Protein AF-A0A101Y3E5-F1 (afdb_monomer)

Foldseek 3Di:
DDCVVVVPDPPDFDADPVPRDGDPDDDDDADVLPDVVSLVVLLVVLVVCVVVCVPSSVVSVVVSVVSVVPVPDDQPFDQDPVRWTWGDDPPDPWTDGPDDDPDDTDPDDPVVVVVVVVVVVVVVVVVVVVVVVVVVVVVVVVVVVVVVCVVVVVVVVVVVVVVVVVVVVVVVVVVVVVVVVVVVVVVVVVVVVVVVVVVVVVVVPPD

Mean predicted aligned error: 21.05 Å

Solvent-accessible surface area (backbone atoms only — not comparable to full-atom values): 12446 Å² total; per-residue (Å²): 133,62,65,66,82,71,74,55,71,88,84,68,88,53,62,39,82,90,76,74,39,75,58,88,76,94,82,81,89,75,48,56,92,82,33,77,71,36,42,61,52,49,52,52,49,23,60,72,32,47,87,81,39,54,67,60,18,51,52,47,52,51,52,52,49,52,51,46,67,63,64,72,57,72,84,66,68,46,75,43,99,86,73,49,51,41,52,80,54,96,87,56,102,60,57,53,72,87,61,67,98,84,59,74,81,61,85,70,60,69,69,61,53,49,53,52,52,52,49,52,51,53,51,51,54,52,51,52,56,48,55,52,47,55,49,53,53,51,50,52,53,48,52,50,53,53,59,59,44,60,70,43,52,62,53,49,50,53,49,51,53,53,49,54,53,53,53,50,54,52,49,56,51,48,54,57,48,52,50,50,51,52,51,54,55,50,52,52,51,51,56,51,49,55,51,50,53,54,52,58,62,63,63,70,76,77,121

Sequence (207 aa):
MSDQDKGLYNKYIVINRETSKEAEGAYFVLQPDKDAAARPALLRYAEETAGQNDKLAADLWKWIQSIDAYACCPEDVFPLLDGTELILSPGDRVLFQRSCPGSIPLTIDADSILDDVLQAYKSTLLQLGQVSRERDEWYNSYLQAVTDTDGSSDIINMQAERIADLERELEEFKEKHEEKVRYYQSELRVATNDLMEAILNNGSHHE

pLDDT: mean 74.53, std 16.65, range [40.72, 95.25]

Secondary structure (DSSP, 8-state):
--GGGGT-------B-TTT-SBPPS------TTT-TTHHHHHHHHHHHHTTT-HHHHHHHHHHHH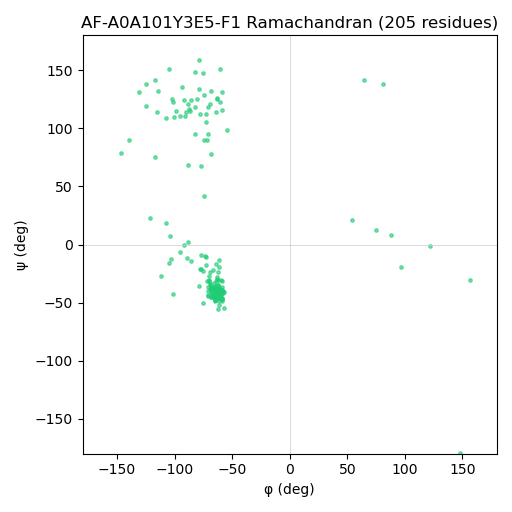HHHHTTS-----EE-TTSPEE---TT-S-----S-TT-------HHHHHHHHHHHHHHHHHHHHHHHHHHHHHHHHHHHHHHHHGGGHHHHHHHHHHHHHHHHHHHHHHHHHHHHHHHHHHHHHHHHHHHHHHHHHHHTT--

Structure (mmCIF, N/CA/C/O backbone):
data_AF-A0A101Y3E5-F1
#
_entry.id   AF-A0A101Y3E5-F1
#
loop_
_atom_site.group_PDB
_atom_site.id
_atom_site.type_symbol
_atom_site.label_atom_id
_atom_site.label_alt_id
_atom_site.label_comp_id
_atom_site.label_asym_id
_atom_site.label_entity_id
_atom_site.label_seq_id
_atom_site.pdbx_PDB_ins_code
_atom_site.Cartn_x
_atom_site.Cartn_y
_atom_site.Cartn_z
_atom_site.occupancy
_atom_site.B_iso_or_equiv
_atom_site.auth_seq_id
_atom_site.auth_comp_id
_atom_site.auth_asym_id
_atom_site.auth_atom_id
_atom_site.pdbx_PDB_model_num
ATOM 1 N N . MET A 1 1 ? 20.783 26.946 12.971 1.00 45.31 1 MET A N 1
ATOM 2 C CA . MET A 1 1 ? 20.497 25.822 12.056 1.00 45.31 1 MET A CA 1
ATOM 3 C C . MET A 1 1 ? 19.000 25.785 11.888 1.00 45.31 1 MET A C 1
ATOM 5 O O . MET A 1 1 ? 18.313 25.865 12.900 1.00 45.31 1 MET A O 1
ATOM 9 N N . SER A 1 2 ? 18.523 25.832 10.650 1.00 53.09 2 SER A N 1
ATOM 10 C CA . SER A 1 2 ? 17.086 25.900 10.380 1.00 53.09 2 SER A CA 1
ATOM 11 C C . SER A 1 2 ? 16.469 24.522 10.624 1.00 53.09 2 SER A C 1
ATOM 13 O O . SER A 1 2 ? 17.141 23.515 10.410 1.00 53.09 2 SER A O 1
ATOM 15 N N . ASP A 1 3 ? 15.221 24.438 11.086 1.00 54.41 3 ASP A N 1
ATOM 16 C CA . ASP A 1 3 ? 14.576 23.143 11.382 1.00 54.41 3 ASP A CA 1
ATOM 17 C C . ASP A 1 3 ? 14.446 22.225 10.146 1.00 54.41 3 ASP A C 1
ATOM 19 O O . ASP A 1 3 ? 14.279 21.012 10.282 1.00 54.41 3 ASP A O 1
ATOM 23 N N . GLN A 1 4 ? 14.653 22.777 8.945 1.00 53.66 4 GLN A N 1
ATOM 24 C CA . GLN A 1 4 ? 14.773 22.034 7.689 1.00 53.66 4 GLN A CA 1
ATOM 25 C C . GLN A 1 4 ? 15.982 21.083 7.667 1.00 53.66 4 GLN A C 1
ATOM 27 O O . GLN A 1 4 ? 15.899 20.011 7.072 1.00 53.66 4 GLN A O 1
ATOM 32 N N . ASP A 1 5 ? 17.066 21.407 8.379 1.00 52.41 5 ASP A N 1
ATOM 33 C CA . ASP A 1 5 ? 18.286 20.586 8.431 1.00 52.41 5 ASP A CA 1
ATOM 34 C C . ASP A 1 5 ? 18.106 19.307 9.281 1.00 52.41 5 ASP 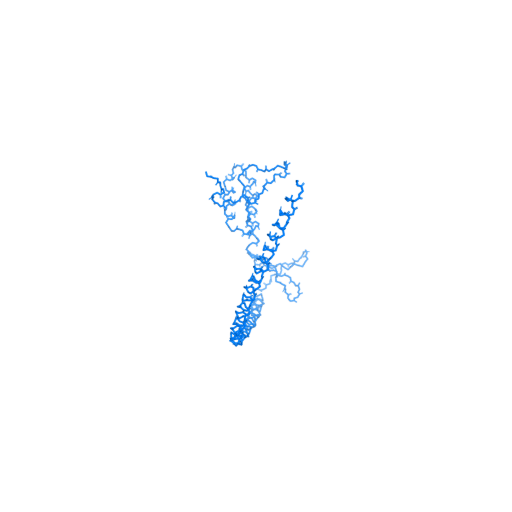A C 1
ATOM 36 O O . ASP A 1 5 ? 18.960 18.422 9.272 1.00 52.41 5 ASP A O 1
ATOM 40 N N . LYS A 1 6 ? 16.989 19.187 10.020 1.00 56.03 6 LYS A N 1
ATOM 41 C CA . LYS A 1 6 ? 16.658 18.040 10.890 1.00 56.03 6 LYS A CA 1
ATOM 42 C C . LYS A 1 6 ? 15.596 17.102 10.303 1.00 56.03 6 LYS A C 1
ATOM 44 O O . LYS A 1 6 ? 15.124 16.211 11.005 1.00 56.03 6 LYS A O 1
ATOM 49 N N . GLY A 1 7 ? 15.186 17.305 9.049 1.00 48.19 7 GLY A N 1
ATOM 50 C CA . GLY A 1 7 ? 14.141 16.494 8.413 1.00 48.19 7 GLY A CA 1
ATOM 51 C C . GLY A 1 7 ? 12.713 16.803 8.885 1.00 48.19 7 GLY A C 1
ATOM 52 O O . GLY A 1 7 ? 11.794 16.049 8.565 1.00 48.19 7 GLY A O 1
ATOM 53 N N . LEU A 1 8 ? 12.495 17.907 9.613 1.00 50.25 8 LEU A N 1
ATOM 54 C CA . LEU A 1 8 ? 11.151 18.425 9.872 1.00 50.25 8 LEU A CA 1
ATOM 55 C C . LEU A 1 8 ? 10.695 19.252 8.666 1.00 50.25 8 LEU A C 1
ATOM 57 O O . LEU A 1 8 ? 11.005 20.434 8.531 1.00 50.25 8 LEU A O 1
ATOM 61 N N . TYR A 1 9 ? 9.964 18.611 7.758 1.00 49.66 9 TYR A N 1
ATOM 62 C CA . TYR A 1 9 ? 9.334 19.297 6.635 1.00 49.66 9 TYR A CA 1
ATOM 63 C C . TYR A 1 9 ? 8.037 19.968 7.095 1.00 49.66 9 TYR A C 1
ATOM 65 O O . TYR A 1 9 ? 7.125 19.293 7.577 1.00 49.66 9 TYR A O 1
ATOM 73 N N . ASN A 1 10 ? 7.914 21.279 6.866 1.00 58.62 10 ASN A N 1
ATOM 74 C CA . ASN A 1 10 ? 6.645 22.005 6.968 1.00 58.62 10 ASN A CA 1
ATOM 75 C C . ASN A 1 10 ? 5.710 21.541 5.839 1.00 58.62 10 ASN A C 1
ATOM 77 O O . ASN A 1 10 ? 5.595 22.182 4.799 1.00 58.62 10 ASN A O 1
ATOM 81 N N . LYS A 1 11 ? 5.100 20.363 6.004 1.00 61.22 11 LYS A N 1
ATOM 82 C CA . LYS A 1 11 ? 4.269 19.724 4.972 1.00 61.22 11 LYS A CA 1
ATOM 83 C C . LYS A 1 11 ? 2.871 20.340 4.875 1.00 61.22 11 LYS A C 1
ATOM 85 O O . LYS A 1 11 ? 2.212 20.193 3.849 1.00 61.22 11 LYS A O 1
ATOM 90 N N . TYR A 1 12 ? 2.422 21.020 5.927 1.00 65.94 12 TYR A N 1
ATOM 91 C CA . TYR A 1 12 ? 1.075 21.569 6.019 1.00 65.94 12 TYR A CA 1
ATOM 92 C C . TYR A 1 12 ? 1.113 23.027 6.463 1.00 65.94 12 TYR A C 1
ATOM 94 O O . TYR A 1 12 ? 1.749 23.360 7.459 1.00 65.94 12 TYR A O 1
ATOM 102 N N . ILE A 1 13 ? 0.387 23.871 5.732 1.00 72.31 13 ILE A N 1
ATOM 103 C CA . ILE A 1 13 ? 0.055 25.231 6.152 1.00 72.31 13 ILE A CA 1
ATOM 104 C C . ILE A 1 13 ? -1.158 25.117 7.074 1.00 72.31 13 ILE A C 1
ATOM 106 O O . ILE A 1 13 ? -2.216 24.635 6.660 1.00 72.31 13 ILE A O 1
ATOM 110 N N . VAL A 1 14 ? -1.008 25.528 8.332 1.00 73.19 14 VAL A N 1
ATOM 111 C CA . VAL A 1 14 ? -2.111 25.528 9.297 1.00 73.19 14 VAL A CA 1
ATOM 112 C C . VAL A 1 14 ? -2.814 26.873 9.211 1.00 73.19 14 VAL A C 1
ATOM 114 O O . VAL A 1 14 ? -2.235 27.905 9.527 1.00 73.19 14 VAL A O 1
ATOM 117 N N . ILE A 1 15 ? -4.070 26.874 8.769 1.00 81.81 15 ILE A N 1
ATOM 118 C CA . ILE A 1 15 ? -4.883 28.090 8.663 1.00 81.81 15 ILE A CA 1
ATOM 119 C C . ILE A 1 15 ? -5.850 28.130 9.843 1.00 81.81 15 ILE A C 1
ATOM 121 O O . ILE A 1 15 ? -6.629 27.195 10.050 1.00 81.81 15 ILE A O 1
ATOM 125 N N . ASN A 1 16 ? -5.834 29.224 10.602 1.00 74.38 16 ASN A N 1
ATOM 126 C CA . ASN A 1 16 ? -6.825 29.449 11.645 1.00 74.38 16 ASN A CA 1
ATOM 127 C C . ASN A 1 16 ? -8.182 29.761 10.988 1.00 74.38 16 ASN A C 1
ATOM 129 O O . ASN A 1 16 ? -8.322 30.750 10.269 1.00 74.38 16 ASN A O 1
ATOM 133 N N . ARG A 1 17 ? -9.189 28.914 11.234 1.00 78.50 17 ARG A N 1
ATOM 134 C CA . ARG A 1 17 ? -10.526 29.047 10.628 1.00 78.50 17 ARG A CA 1
ATOM 135 C C . ARG A 1 17 ? -11.248 30.340 11.000 1.00 78.50 17 ARG A C 1
ATOM 137 O O . ARG A 1 17 ? -12.035 30.824 10.197 1.00 78.50 17 ARG A O 1
ATOM 144 N N . GLU A 1 18 ? -10.999 30.890 12.183 1.00 84.81 18 GLU A N 1
ATOM 145 C CA . GLU A 1 18 ? -11.677 32.104 12.647 1.00 84.81 18 GLU A CA 1
ATOM 146 C C . GLU A 1 18 ? -11.079 33.362 12.012 1.00 84.81 18 GLU A C 1
ATOM 148 O O . GLU A 1 18 ? -11.799 34.304 11.694 1.00 84.81 18 GLU A O 1
ATOM 153 N N . THR A 1 19 ? -9.762 33.375 11.788 1.00 87.44 19 THR A N 1
ATOM 154 C CA . THR A 1 19 ? -9.045 34.561 11.291 1.00 87.44 19 THR A CA 1
ATOM 155 C C . THR A 1 19 ? -8.687 34.487 9.809 1.00 87.44 19 THR A C 1
ATOM 157 O O . THR A 1 19 ? -8.300 35.501 9.232 1.00 87.44 19 THR A O 1
ATOM 160 N N . SER A 1 20 ? -8.805 33.308 9.186 1.00 86.44 20 SER A N 1
ATOM 161 C CA . SER A 1 20 ? -8.359 33.015 7.813 1.00 86.44 20 SER A CA 1
ATOM 162 C C . SER A 1 20 ? -6.888 33.360 7.542 1.00 86.44 20 SER A C 1
ATOM 164 O O . SER A 1 20 ? -6.491 33.546 6.393 1.00 86.44 20 SER A O 1
ATOM 166 N N . LYS A 1 21 ? -6.069 33.453 8.595 1.00 87.44 21 LYS A N 1
ATOM 167 C CA . LYS A 1 21 ? -4.627 33.691 8.504 1.00 87.44 21 LYS A CA 1
ATOM 168 C C . LYS A 1 21 ? -3.861 32.406 8.780 1.00 87.44 21 LYS A C 1
ATOM 170 O O . LYS A 1 21 ? -4.332 31.538 9.521 1.00 87.44 21 LYS A O 1
ATOM 175 N N . GLU A 1 22 ? -2.682 32.306 8.179 1.00 86.06 22 GLU A N 1
ATOM 176 C CA . GLU A 1 22 ? -1.709 31.281 8.535 1.00 86.06 22 GLU A CA 1
ATOM 177 C C . GLU A 1 22 ? -1.357 31.426 10.016 1.00 86.06 22 GLU A C 1
ATOM 179 O O . GLU A 1 22 ? -1.151 32.530 10.524 1.00 86.06 22 GLU A O 1
ATOM 184 N N . ALA A 1 23 ? -1.397 30.308 10.726 1.00 76.69 23 ALA A N 1
ATOM 185 C CA . ALA A 1 23 ? -1.062 30.258 12.128 1.00 76.69 23 ALA A CA 1
ATOM 186 C C . ALA A 1 23 ? 0.467 30.377 12.260 1.00 76.69 23 ALA A C 1
ATOM 188 O O . ALA A 1 23 ? 1.208 29.669 11.580 1.00 76.69 23 ALA A O 1
ATOM 189 N N . GLU A 1 24 ? 0.945 31.295 13.100 1.00 75.69 24 GLU A N 1
ATOM 190 C CA . GLU A 1 24 ? 2.377 31.510 13.322 1.00 75.69 24 GLU A CA 1
ATOM 191 C C . GLU A 1 24 ? 2.888 30.578 14.430 1.00 75.69 24 GLU A C 1
ATOM 193 O O . GLU A 1 24 ? 2.470 30.684 15.583 1.00 75.69 24 GLU A O 1
ATOM 198 N N . GLY A 1 25 ? 3.805 29.667 14.093 1.00 72.88 25 GLY A N 1
ATOM 199 C CA . GLY A 1 25 ? 4.418 28.751 15.058 1.00 72.88 25 GLY A CA 1
ATOM 200 C C . GLY A 1 25 ? 4.793 27.390 14.473 1.00 72.88 25 GLY A C 1
ATOM 201 O O . GLY A 1 25 ? 4.597 27.120 13.290 1.00 72.88 25 GLY A O 1
ATOM 202 N N . ALA A 1 26 ? 5.349 26.523 15.323 1.00 70.00 26 ALA A N 1
ATOM 203 C CA . ALA A 1 26 ? 5.605 25.128 14.983 1.00 70.00 26 ALA A CA 1
ATOM 204 C C . ALA A 1 26 ? 4.354 24.292 15.286 1.00 70.00 26 ALA A C 1
ATOM 206 O O . ALA A 1 26 ? 3.959 24.155 16.444 1.00 70.00 26 ALA A O 1
ATOM 207 N N . TYR A 1 27 ? 3.746 23.725 14.244 1.00 69.38 27 TYR A N 1
ATOM 208 C CA . TYR A 1 27 ? 2.568 22.869 14.359 1.00 69.38 27 TYR A CA 1
ATOM 209 C C . TYR A 1 27 ? 2.885 21.463 13.875 1.00 69.38 27 TYR A C 1
ATOM 211 O O . TYR A 1 27 ? 3.568 21.267 12.871 1.00 69.38 27 TYR A O 1
ATOM 219 N N . PHE A 1 28 ? 2.328 20.479 14.566 1.00 68.62 28 PHE A N 1
ATOM 220 C CA . PHE A 1 28 ? 2.373 19.083 14.166 1.00 68.62 28 PHE A CA 1
ATOM 221 C C . PHE A 1 28 ? 0.944 18.547 14.095 1.00 68.62 28 PHE A C 1
ATOM 223 O O . PHE A 1 28 ? 0.096 18.867 14.927 1.00 68.62 28 PHE A O 1
ATOM 230 N N . VAL A 1 29 ? 0.666 17.756 13.061 1.00 75.69 29 VAL A N 1
ATOM 231 C CA . VAL A 1 29 ? -0.636 17.114 12.865 1.00 75.69 29 VAL A CA 1
ATOM 232 C C . VAL A 1 29 ? -0.520 15.684 13.368 1.00 75.69 29 VAL A C 1
ATOM 234 O O . VAL A 1 29 ? 0.230 14.894 12.799 1.00 75.69 29 VAL A O 1
ATOM 237 N N . LEU A 1 30 ? -1.253 15.359 14.431 1.00 79.69 30 LEU A N 1
ATOM 238 C CA . LEU A 1 30 ? -1.321 14.006 14.979 1.00 79.69 30 LEU A CA 1
ATOM 239 C C . LEU A 1 30 ? -2.518 13.254 14.389 1.00 79.69 30 LEU A C 1
ATOM 241 O O . LEU A 1 30 ? -3.617 13.800 14.308 1.00 79.69 30 LEU A O 1
ATOM 245 N N . GLN A 1 31 ? -2.300 11.996 14.001 1.00 83.12 31 GLN A N 1
ATOM 246 C CA . GLN A 1 31 ? -3.339 11.074 13.525 1.00 83.12 31 GLN A CA 1
ATOM 247 C C . GLN A 1 31 ? -3.438 9.877 14.479 1.00 83.12 31 GLN A C 1
ATOM 249 O O . GLN A 1 31 ? -2.914 8.812 14.166 1.00 83.12 31 GLN A O 1
ATOM 254 N N . PRO A 1 32 ? -4.045 10.027 15.670 1.00 85.50 32 PRO A N 1
ATOM 255 C CA . PRO A 1 32 ? -4.064 8.969 16.687 1.00 85.50 32 PRO A CA 1
ATOM 256 C C . PRO A 1 32 ? -4.812 7.694 16.264 1.00 85.50 32 PRO A C 1
ATOM 258 O O . PRO A 1 32 ? -4.611 6.635 16.856 1.00 85.50 32 PRO A O 1
ATOM 261 N N . ASP A 1 33 ? -5.640 7.761 15.224 1.00 81.06 33 ASP A N 1
ATOM 262 C CA . ASP A 1 33 ? -6.282 6.615 14.580 1.00 81.06 33 ASP A CA 1
ATOM 263 C C . ASP A 1 33 ? -5.283 5.720 13.824 1.00 81.06 33 ASP A C 1
ATOM 265 O O . ASP A 1 33 ? -5.425 4.499 13.849 1.00 81.06 33 ASP A O 1
ATOM 269 N N . LYS A 1 34 ? -4.255 6.307 13.196 1.00 79.94 34 LYS A N 1
ATOM 270 C CA . LYS A 1 34 ? -3.293 5.603 12.320 1.00 79.94 34 LYS A CA 1
ATOM 271 C C . LYS A 1 34 ? -1.877 5.519 12.880 1.00 79.94 34 LYS A C 1
ATOM 273 O O . LYS A 1 34 ? -1.132 4.613 12.519 1.00 79.94 34 LYS A O 1
ATOM 278 N N . ASP A 1 35 ? -1.500 6.467 13.727 1.00 80.38 35 ASP A N 1
ATOM 279 C CA . ASP A 1 35 ? -0.174 6.589 14.315 1.00 80.38 35 ASP A CA 1
ATOM 280 C C . ASP A 1 35 ? -0.221 6.208 15.797 1.00 80.38 35 ASP A C 1
ATOM 282 O O . ASP A 1 35 ? -0.748 6.929 16.649 1.00 80.38 35 ASP A O 1
ATOM 286 N N . ALA A 1 36 ? 0.368 5.058 16.111 1.00 78.56 36 ALA A N 1
ATOM 287 C CA . ALA A 1 36 ? 0.451 4.563 17.476 1.00 78.56 36 ALA A CA 1
ATOM 288 C C . ALA A 1 36 ? 1.283 5.482 18.390 1.00 78.56 36 ALA A C 1
ATOM 290 O O . ALA A 1 36 ? 1.005 5.533 19.585 1.00 78.56 36 ALA A O 1
ATOM 291 N N . ALA A 1 37 ? 2.258 6.235 17.859 1.00 81.25 37 ALA A N 1
ATOM 292 C CA . ALA A 1 37 ? 3.072 7.172 18.637 1.00 81.25 37 ALA A CA 1
ATOM 293 C C . ALA A 1 37 ? 2.328 8.481 18.956 1.00 81.25 37 ALA A C 1
ATOM 295 O O . ALA A 1 37 ? 2.645 9.154 19.939 1.00 81.25 37 ALA A O 1
ATOM 296 N N . ALA A 1 38 ? 1.290 8.818 18.184 1.00 84.75 38 ALA A N 1
ATOM 297 C CA . ALA A 1 38 ? 0.456 9.990 18.432 1.00 84.75 38 ALA A CA 1
ATOM 298 C C . ALA A 1 38 ? -0.420 9.846 19.689 1.00 84.75 38 ALA A C 1
ATOM 300 O O . ALA A 1 38 ? -0.673 10.834 20.379 1.00 84.75 38 ALA A O 1
ATOM 301 N N . ARG A 1 39 ? -0.855 8.625 20.028 1.00 87.62 39 ARG A N 1
ATOM 302 C CA . ARG A 1 39 ? -1.676 8.352 21.224 1.00 87.62 39 ARG A CA 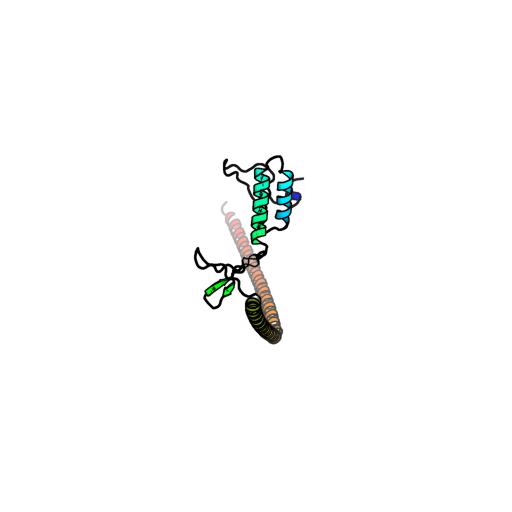1
ATOM 303 C C . ARG A 1 39 ? -0.963 8.693 22.542 1.00 87.62 39 ARG A C 1
ATOM 305 O O . ARG A 1 39 ? -1.506 9.506 23.290 1.00 87.62 39 ARG A O 1
ATOM 312 N N . PRO A 1 40 ? 0.243 8.162 22.845 1.00 85.62 40 PRO A N 1
ATOM 313 C CA . PRO A 1 40 ? 0.946 8.499 24.080 1.00 85.62 40 PRO A CA 1
ATOM 314 C C . PRO A 1 40 ? 1.339 9.979 24.137 1.00 85.62 40 PRO A C 1
ATOM 316 O O . PRO A 1 40 ? 1.331 10.560 25.219 1.00 85.62 40 PRO A O 1
ATOM 319 N N . ALA A 1 41 ? 1.619 10.616 22.994 1.00 87.81 41 ALA A N 1
ATOM 320 C CA . ALA A 1 41 ? 1.882 12.052 22.942 1.00 87.81 41 ALA A CA 1
ATOM 321 C C . ALA A 1 41 ? 0.649 12.882 23.350 1.00 87.81 41 ALA A C 1
ATOM 323 O O . ALA A 1 41 ? 0.773 13.801 24.159 1.00 87.81 41 ALA A O 1
ATOM 324 N N . LEU A 1 42 ? -0.545 12.541 22.847 1.00 90.56 42 LEU A N 1
ATOM 325 C CA . LEU A 1 42 ? -1.791 13.215 23.233 1.00 90.56 42 LEU A CA 1
ATOM 326 C C . LEU A 1 42 ? -2.174 12.951 24.692 1.00 90.56 42 LEU A C 1
ATOM 328 O O . LEU A 1 42 ? -2.617 13.878 25.368 1.00 90.56 42 LEU A O 1
ATOM 332 N N . LEU A 1 43 ? -1.974 11.725 25.190 1.00 90.50 43 LEU A N 1
ATOM 333 C CA . LEU A 1 43 ? -2.184 11.399 26.605 1.00 90.50 43 LEU A CA 1
ATOM 334 C C . LEU A 1 43 ? -1.290 12.257 27.497 1.00 90.50 43 LEU A C 1
ATOM 336 O O . LEU A 1 43 ? -1.772 12.899 28.428 1.00 90.50 43 LEU A O 1
ATOM 340 N N . ARG A 1 44 ? 0.002 12.333 27.160 1.00 92.62 44 ARG A N 1
ATOM 341 C CA . ARG A 1 44 ? 0.960 13.136 27.913 1.00 92.62 44 ARG A CA 1
ATOM 342 C C . ARG A 1 44 ? 0.595 14.617 27.907 1.00 92.62 44 ARG A C 1
ATOM 344 O O . ARG A 1 44 ? 0.662 15.276 28.939 1.00 92.62 44 ARG A O 1
ATOM 351 N N . TYR A 1 45 ? 0.160 15.126 26.759 1.00 90.81 45 TYR A N 1
ATOM 352 C CA . TYR A 1 45 ? -0.295 16.505 26.642 1.00 90.81 45 TYR A CA 1
ATOM 353 C C . TYR A 1 45 ? -1.560 16.777 27.473 1.00 90.81 45 TYR A C 1
ATOM 355 O O . TYR A 1 45 ? -1.658 17.818 28.123 1.00 90.81 45 TYR A O 1
ATOM 363 N N . ALA A 1 46 ? -2.510 15.838 27.506 1.00 91.88 46 ALA A N 1
ATOM 364 C CA . ALA A 1 46 ? -3.707 15.945 28.337 1.00 91.88 46 ALA A CA 1
ATOM 365 C C . ALA A 1 46 ? -3.365 15.975 29.838 1.00 91.88 46 ALA A C 1
ATOM 367 O O . ALA A 1 46 ? -3.950 16.767 30.573 1.00 91.88 46 ALA A O 1
ATOM 368 N N . GLU A 1 47 ? -2.396 15.168 30.286 1.00 92.50 47 GLU A N 1
ATOM 369 C CA . GLU A 1 47 ? -1.884 15.194 31.665 1.00 92.50 47 GLU A CA 1
ATOM 370 C C . GLU A 1 47 ? -1.231 16.533 32.020 1.00 92.50 47 GLU A C 1
ATOM 372 O O . GLU A 1 47 ? -1.506 17.089 33.078 1.00 92.50 47 GLU A O 1
ATOM 377 N N . GLU A 1 48 ? -0.377 17.065 31.143 1.00 93.12 48 GLU A N 1
ATOM 378 C CA . GLU A 1 48 ? 0.333 18.329 31.389 1.00 93.12 48 GLU A CA 1
ATOM 379 C C . GLU A 1 48 ? -0.598 19.546 31.353 1.00 93.12 48 GLU A C 1
ATOM 381 O O . GLU A 1 48 ? -0.346 20.551 32.017 1.00 93.12 48 GLU A O 1
ATOM 386 N N . THR A 1 49 ? -1.696 19.442 30.604 1.00 90.12 49 THR A N 1
ATOM 387 C CA . THR A 1 49 ? -2.709 20.497 30.494 1.00 90.12 49 THR A CA 1
ATOM 388 C C . THR A 1 49 ? -3.760 20.420 31.612 1.00 90.12 49 THR A C 1
ATOM 390 O O . THR A 1 49 ? -4.498 21.387 31.837 1.00 90.12 49 THR A O 1
ATOM 393 N N . ALA A 1 50 ? -3.822 19.307 32.350 1.00 84.19 50 ALA A N 1
ATOM 394 C CA . ALA A 1 50 ? -4.692 19.164 33.512 1.00 84.19 50 ALA A CA 1
ATOM 395 C C . ALA A 1 50 ? -4.284 20.172 34.603 1.00 84.19 50 ALA A C 1
ATOM 397 O O . ALA A 1 50 ? -3.124 20.259 35.004 1.00 84.19 50 ALA A O 1
ATOM 398 N N . GLY A 1 51 ? -5.236 20.983 35.059 1.00 84.38 51 GLY A N 1
ATOM 399 C CA . GLY A 1 51 ? -5.022 22.110 35.968 1.00 84.38 51 GLY A CA 1
ATOM 400 C C . GLY A 1 51 ? -4.889 23.473 35.280 1.00 84.38 51 GLY A C 1
ATOM 401 O O . GLY A 1 51 ? -5.114 24.493 35.930 1.00 84.38 51 GLY A O 1
ATOM 402 N N . GLN A 1 52 ? -4.578 23.523 33.978 1.00 90.06 52 GLN A N 1
ATOM 403 C CA . GLN A 1 52 ? -4.614 24.763 33.182 1.00 90.06 52 GLN A CA 1
ATOM 404 C C . GLN A 1 52 ? -5.876 24.848 32.322 1.00 90.06 52 GLN A C 1
ATOM 406 O O . GLN A 1 52 ? -6.501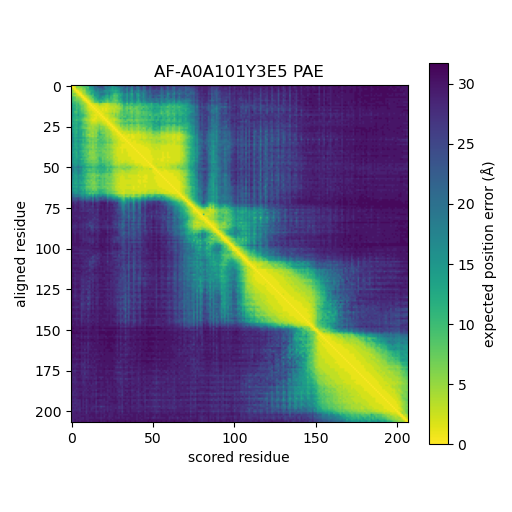 25.904 32.225 1.00 90.06 52 GLN A O 1
ATOM 411 N N . ASN A 1 53 ? -6.254 23.735 31.692 1.00 91.44 53 ASN A N 1
ATOM 412 C CA . ASN A 1 53 ? -7.452 23.634 30.873 1.00 91.44 53 ASN A CA 1
ATOM 413 C C . ASN A 1 53 ? -8.053 22.229 30.983 1.00 91.44 53 ASN A C 1
ATOM 415 O O . ASN A 1 53 ? -7.910 21.387 30.094 1.00 91.44 53 ASN A O 1
ATOM 419 N N . ASP A 1 54 ? -8.764 22.001 32.087 1.00 91.62 54 ASP A N 1
ATOM 420 C CA . ASP A 1 54 ? -9.385 20.710 32.408 1.00 91.62 54 ASP A CA 1
ATOM 421 C C . ASP A 1 54 ? -10.376 20.248 31.339 1.00 91.62 54 ASP A C 1
ATOM 423 O O . ASP A 1 54 ? -10.515 19.052 31.091 1.00 91.62 54 ASP A O 1
ATOM 427 N N . LYS A 1 55 ? -11.041 21.195 30.666 1.00 91.81 55 LYS A N 1
ATOM 428 C CA . LYS A 1 55 ? -11.969 20.885 29.578 1.00 91.81 55 LYS A CA 1
ATOM 429 C C . LYS A 1 55 ? -11.234 20.262 28.394 1.00 91.81 55 LYS A C 1
ATOM 431 O O . LYS A 1 55 ? -11.650 19.216 27.910 1.00 91.81 55 LYS A O 1
ATOM 436 N N . LEU A 1 56 ? -10.126 20.870 27.968 1.00 87.31 56 LEU A N 1
ATOM 437 C CA . LEU A 1 56 ? -9.311 20.333 26.880 1.00 87.31 56 LEU A CA 1
ATOM 438 C C . LEU A 1 56 ? -8.705 18.977 27.255 1.00 87.31 56 LEU A C 1
ATOM 440 O O . LEU A 1 56 ? -8.745 18.054 26.449 1.00 87.31 56 LEU A O 1
ATOM 444 N N . ALA A 1 57 ? -8.191 18.837 28.478 1.00 91.31 57 ALA A N 1
ATOM 445 C CA . ALA A 1 57 ? -7.661 17.566 28.959 1.00 91.31 57 ALA A CA 1
ATOM 446 C C . ALA A 1 57 ? -8.730 16.457 28.921 1.00 91.31 57 ALA A C 1
ATOM 448 O O . ALA A 1 57 ? -8.478 15.376 28.390 1.00 91.31 57 ALA A O 1
ATOM 449 N N . ALA A 1 58 ? -9.942 16.735 29.413 1.00 91.31 58 ALA A N 1
ATOM 450 C CA . ALA A 1 58 ? -11.059 15.793 29.376 1.00 91.31 58 ALA A CA 1
ATOM 451 C C . ALA A 1 58 ? -11.494 15.450 27.942 1.00 91.31 58 ALA A C 1
ATOM 453 O O . ALA A 1 58 ? -11.749 14.281 27.645 1.00 91.31 58 ALA A O 1
ATOM 454 N N . ASP A 1 59 ? -11.544 16.439 27.045 1.00 92.94 59 ASP A N 1
ATOM 455 C CA . ASP A 1 59 ? -11.888 16.233 25.636 1.00 92.94 59 ASP A CA 1
ATOM 456 C C . ASP A 1 59 ? -10.849 15.343 24.931 1.00 92.94 59 ASP A C 1
ATOM 458 O O . ASP A 1 59 ? -11.222 14.430 24.192 1.00 92.94 59 ASP A O 1
ATOM 462 N N . LEU A 1 60 ? -9.554 15.542 25.205 1.00 91.19 60 LEU A N 1
ATOM 463 C CA . LEU A 1 60 ? -8.471 14.708 24.674 1.00 91.19 60 LEU A CA 1
ATOM 464 C C . LEU A 1 60 ? -8.533 13.272 25.207 1.00 91.19 60 LEU A C 1
ATOM 466 O O . LEU A 1 60 ? -8.444 12.330 24.422 1.00 91.19 60 LEU A O 1
ATOM 470 N N . TRP A 1 61 ? -8.750 13.089 26.512 1.00 90.88 61 TRP A N 1
ATOM 471 C CA . TRP A 1 61 ? -8.937 11.763 27.111 1.00 90.88 61 TRP A CA 1
ATOM 472 C C . TRP A 1 61 ? -10.129 11.027 26.506 1.00 90.88 61 TRP A C 1
ATOM 474 O O . TRP A 1 61 ? -10.017 9.861 26.129 1.00 90.88 61 TRP A O 1
ATOM 484 N N . LYS A 1 62 ? -11.260 11.723 26.362 1.00 90.88 62 LYS A N 1
ATOM 485 C CA . LYS A 1 62 ? -12.468 11.176 25.748 1.00 90.88 62 LYS A CA 1
ATOM 486 C C . LYS A 1 62 ? -12.243 10.807 24.285 1.00 90.88 62 LYS A C 1
ATOM 488 O O . LYS A 1 62 ? -12.766 9.793 23.832 1.00 90.88 62 LYS A O 1
ATOM 493 N N . TRP A 1 63 ? -11.485 11.613 23.546 1.00 88.62 63 TRP A N 1
ATOM 494 C CA . TRP A 1 63 ? -11.150 11.326 22.155 1.00 88.62 63 TRP A CA 1
ATOM 495 C C . TRP A 1 63 ? -10.255 10.090 22.023 1.00 88.62 63 TRP A C 1
ATOM 497 O O . TRP A 1 63 ? -10.510 9.238 21.181 1.00 88.62 63 TRP A O 1
ATOM 507 N N . ILE A 1 64 ? -9.248 9.936 22.882 1.00 89.12 64 ILE A N 1
ATOM 508 C CA . ILE A 1 64 ? -8.364 8.761 22.851 1.00 89.12 64 ILE A CA 1
ATOM 509 C C . ILE A 1 64 ? -9.131 7.498 23.257 1.00 89.12 64 ILE A C 1
ATOM 511 O O . ILE A 1 64 ? -9.057 6.487 22.565 1.00 89.12 64 ILE A O 1
ATOM 515 N N . GLN A 1 65 ? -9.953 7.576 24.308 1.00 85.69 65 GLN A N 1
ATOM 516 C CA . GLN A 1 65 ? -10.829 6.474 24.712 1.00 85.69 65 GLN A CA 1
ATOM 517 C C . GLN A 1 65 ? -11.854 6.120 23.640 1.00 85.69 65 GLN A C 1
ATOM 519 O O . GLN A 1 65 ? -12.177 4.947 23.493 1.00 85.69 65 GLN A O 1
ATOM 524 N N . SER A 1 66 ? -12.371 7.098 22.888 1.00 84.75 66 SER A N 1
ATOM 525 C CA . SER A 1 66 ? -13.284 6.786 21.793 1.00 84.75 66 SER A CA 1
ATOM 526 C C . SER A 1 66 ? -12.561 6.038 20.681 1.00 84.75 66 SER A C 1
ATOM 528 O O . SER A 1 66 ? -13.122 5.085 20.168 1.00 84.75 66 SER A O 1
ATOM 530 N N . ILE A 1 67 ? -11.306 6.376 20.370 1.00 82.62 67 ILE A N 1
ATOM 531 C CA . ILE A 1 67 ? -10.486 5.617 19.412 1.00 82.62 67 ILE A CA 1
ATOM 532 C C . ILE A 1 67 ? -10.241 4.187 19.911 1.00 82.62 67 ILE A C 1
ATOM 534 O O . ILE A 1 67 ? -10.391 3.245 19.138 1.00 82.62 67 ILE A O 1
ATOM 538 N N . ASP A 1 68 ? -9.905 4.010 21.191 1.00 66.88 68 ASP A N 1
ATOM 539 C CA . ASP A 1 68 ? -9.637 2.688 21.772 1.00 66.88 68 ASP A CA 1
ATOM 540 C C . ASP A 1 68 ? -10.911 1.840 21.941 1.00 66.88 68 ASP A C 1
ATOM 542 O O . ASP A 1 68 ? -10.867 0.623 21.757 1.00 66.88 68 ASP A O 1
ATOM 546 N N . ALA A 1 69 ? -12.065 2.472 22.180 1.00 58.41 69 ALA A N 1
ATOM 547 C CA . ALA A 1 69 ? -13.377 1.824 22.152 1.00 58.41 69 ALA A CA 1
ATOM 548 C C . ALA A 1 69 ? -13.719 1.251 20.766 1.00 58.41 69 ALA A C 1
ATOM 550 O O . ALA A 1 69 ? -14.486 0.299 20.680 1.00 58.41 69 ALA A O 1
ATOM 551 N N . TYR A 1 70 ? -13.114 1.780 19.696 1.00 50.22 70 TYR A N 1
ATOM 552 C CA . TYR A 1 70 ? -13.186 1.210 18.347 1.00 50.22 70 TYR A CA 1
ATOM 553 C C . TYR A 1 70 ? -11.996 0.292 18.003 1.00 50.22 70 TYR A C 1
ATOM 555 O O . TYR A 1 70 ? -11.999 -0.321 16.937 1.00 50.22 70 TYR A O 1
ATOM 563 N N . ALA A 1 71 ? -10.973 0.192 18.862 1.00 50.28 71 ALA A N 1
ATOM 564 C CA . ALA A 1 71 ? -9.751 -0.578 18.600 1.00 50.28 71 ALA A CA 1
ATOM 565 C C . ALA A 1 71 ? -9.673 -1.914 19.368 1.00 50.28 71 ALA A C 1
ATOM 567 O O . ALA A 1 71 ? -8.891 -2.784 18.981 1.00 50.28 71 ALA A O 1
ATOM 568 N N . CYS A 1 72 ? -10.494 -2.117 20.404 1.00 44.12 72 CYS A N 1
ATOM 569 C CA . CYS A 1 72 ? -10.676 -3.410 21.078 1.00 44.12 72 CYS A CA 1
ATOM 570 C C . CYS A 1 72 ? -11.779 -4.243 20.399 1.00 44.12 72 CYS A C 1
ATOM 572 O O . CYS A 1 72 ? -12.823 -4.486 20.990 1.00 44.12 72 CYS A O 1
ATOM 574 N N . CYS A 1 73 ? -11.502 -4.694 19.173 1.00 40.72 73 CYS A N 1
ATOM 575 C CA . CYS A 1 73 ? -12.364 -5.527 18.321 1.00 40.72 73 CYS A CA 1
ATOM 576 C C . CYS A 1 73 ? -13.690 -4.859 17.881 1.00 40.72 73 CYS A C 1
ATOM 578 O O . CYS A 1 73 ? -14.318 -4.134 18.648 1.00 40.72 73 CYS A O 1
ATOM 580 N N . PRO A 1 74 ? -14.137 -5.071 16.631 1.00 44.38 74 PRO A N 1
ATOM 581 C CA . PRO A 1 74 ? -15.472 -4.651 16.218 1.00 44.38 74 PRO A CA 1
ATOM 582 C C . PRO A 1 74 ? -16.519 -5.367 17.083 1.00 44.38 74 PRO A C 1
ATOM 584 O O . PRO A 1 74 ? -16.287 -6.478 17.556 1.00 44.38 74 PRO A O 1
ATOM 587 N N . GLU A 1 75 ? -17.677 -4.743 17.293 1.00 49.53 75 GLU A N 1
ATOM 588 C CA . GLU A 1 75 ? -18.879 -5.460 17.716 1.00 49.53 75 GLU A CA 1
ATOM 589 C C . GLU A 1 75 ? -19.112 -6.585 16.699 1.00 49.53 75 GLU A C 1
ATOM 591 O O . GLU A 1 75 ? -19.593 -6.337 15.592 1.00 49.53 75 GLU A O 1
ATOM 596 N N . ASP A 1 76 ? -18.698 -7.809 17.026 1.00 50.22 76 ASP A N 1
ATOM 597 C CA . ASP A 1 76 ? -18.923 -8.955 16.159 1.00 50.22 76 ASP A CA 1
ATOM 598 C C . ASP A 1 76 ? -20.417 -9.284 16.220 1.00 50.22 76 ASP A C 1
ATOM 600 O O . ASP A 1 76 ? -20.899 -10.011 17.091 1.00 50.22 76 ASP A O 1
ATOM 604 N N . VAL A 1 77 ? -21.172 -8.671 15.311 1.00 52.69 77 VAL A N 1
ATOM 605 C CA . VAL A 1 77 ? -22.562 -9.026 15.059 1.00 52.69 77 VAL A CA 1
ATOM 606 C C . VAL A 1 77 ? -22.546 -10.351 14.319 1.00 52.69 77 VAL A C 1
ATOM 608 O O . VAL A 1 77 ? -22.208 -10.413 13.136 1.00 52.69 77 VAL A O 1
ATOM 611 N N . PHE A 1 78 ? -22.902 -11.421 15.021 1.00 54.16 78 PHE A N 1
ATOM 612 C CA . PHE A 1 78 ? -23.038 -12.736 14.408 1.00 54.16 78 PHE A CA 1
ATOM 613 C C . PHE A 1 78 ? -24.487 -12.913 13.941 1.00 54.16 78 PHE A C 1
ATOM 615 O O . PHE A 1 78 ? -25.385 -13.009 14.783 1.00 54.16 78 PHE A O 1
ATOM 622 N N . PRO A 1 79 ? -24.759 -12.941 12.624 1.00 52.47 79 PRO A N 1
ATOM 623 C CA . PRO A 1 79 ? -26.081 -13.294 12.135 1.00 52.47 79 PRO A CA 1
ATOM 624 C C . PRO A 1 79 ? -26.331 -14.782 12.402 1.00 52.47 79 PRO A C 1
ATOM 626 O O . PRO A 1 79 ? -25.584 -15.646 11.939 1.00 52.47 79 PRO A O 1
ATOM 629 N N . LEU A 1 80 ? -27.383 -15.080 13.156 1.00 57.75 80 LEU A N 1
ATOM 630 C CA . LEU A 1 80 ? -27.873 -16.436 13.364 1.00 57.75 80 LEU A CA 1
ATOM 631 C C . LEU A 1 80 ? -28.688 -16.903 12.152 1.00 57.75 80 LEU A C 1
ATOM 633 O O . LEU A 1 80 ? -29.193 -16.110 11.355 1.00 57.75 80 LEU A O 1
ATOM 637 N N . LEU A 1 81 ? -28.821 -18.224 12.010 1.00 45.09 81 LEU A N 1
ATOM 638 C CA . LEU A 1 81 ? -29.488 -18.871 10.871 1.00 45.09 81 LEU A CA 1
ATOM 639 C C . LEU A 1 81 ? -30.975 -18.495 10.725 1.00 45.09 81 LEU A C 1
ATOM 641 O O . LEU A 1 81 ? -31.540 -18.664 9.647 1.00 45.09 81 LEU A O 1
ATOM 645 N N . ASP A 1 82 ? -31.604 -17.990 11.787 1.00 55.78 82 ASP A N 1
ATOM 646 C CA . ASP A 1 82 ? -32.999 -17.539 11.812 1.00 55.78 82 ASP A CA 1
ATOM 647 C C . ASP A 1 82 ? -33.170 -16.037 11.501 1.00 55.78 82 ASP A C 1
ATOM 649 O O . ASP A 1 82 ? -34.297 -15.540 11.459 1.00 55.78 82 ASP A O 1
ATOM 653 N N . GLY A 1 83 ? -32.068 -15.317 11.258 1.00 53.50 83 GLY A N 1
ATOM 654 C CA . GLY A 1 83 ? -32.056 -13.879 10.995 1.00 53.50 83 GLY A CA 1
ATOM 655 C C . GLY A 1 83 ? -31.963 -13.000 12.245 1.00 53.50 83 GLY A C 1
ATOM 656 O O . GLY A 1 83 ? -32.104 -11.783 12.127 1.00 53.50 83 GLY A O 1
ATOM 657 N N . THR A 1 84 ? -31.730 -13.572 13.431 1.00 54.28 84 THR A N 1
ATOM 658 C CA . THR A 1 84 ? -31.436 -12.790 14.640 1.00 54.28 84 THR A CA 1
ATOM 659 C C . THR A 1 84 ? -29.962 -12.386 14.724 1.00 54.28 84 THR A C 1
ATOM 661 O O . THR A 1 84 ? -29.070 -13.077 14.240 1.00 54.28 84 THR A O 1
ATOM 664 N N . GLU A 1 85 ? -29.704 -11.223 15.321 1.00 54.00 85 GLU A N 1
ATOM 665 C CA . GLU A 1 85 ? -28.361 -10.662 15.486 1.00 54.00 85 GLU A CA 1
ATOM 666 C C . GLU A 1 85 ? -27.867 -10.892 16.918 1.00 54.00 85 GLU A C 1
ATOM 668 O O . GLU A 1 85 ? -28.513 -10.468 17.881 1.00 54.00 85 GLU A O 1
ATOM 673 N N . LEU A 1 86 ? -26.717 -11.555 17.054 1.00 57.44 86 LEU A N 1
ATOM 674 C CA . LEU A 1 86 ? -26.022 -11.744 18.326 1.00 57.44 86 LEU A CA 1
ATOM 675 C C . LEU A 1 86 ? -25.122 -10.543 18.616 1.00 57.44 86 LEU A C 1
ATOM 677 O O . LEU A 1 86 ? -24.241 -10.227 17.821 1.00 57.44 86 LEU A O 1
ATOM 681 N N . ILE A 1 87 ? -25.320 -9.912 19.774 1.00 56.66 87 ILE A N 1
ATOM 682 C CA . ILE A 1 87 ? -24.462 -8.834 20.277 1.00 56.66 87 ILE A CA 1
ATOM 683 C C . ILE A 1 87 ? -23.792 -9.327 21.556 1.00 56.66 87 ILE A C 1
ATOM 685 O O . ILE A 1 87 ? -24.462 -9.574 22.561 1.00 56.66 87 ILE A O 1
ATOM 689 N N . LEU A 1 88 ? -22.469 -9.475 21.519 1.00 52.22 88 LEU A N 1
ATOM 690 C CA . LEU A 1 88 ? -21.668 -9.875 22.673 1.00 52.22 88 LEU A CA 1
ATOM 691 C C . LEU A 1 88 ? -21.105 -8.627 23.360 1.00 52.22 88 LEU A C 1
ATOM 693 O O . LEU A 1 88 ? -20.224 -7.961 22.823 1.00 52.22 88 LEU A O 1
ATOM 697 N N . SER A 1 89 ? -21.593 -8.307 24.561 1.00 45.88 89 SER A N 1
ATOM 698 C CA . SER A 1 89 ? -20.966 -7.289 25.412 1.00 45.88 89 SER A CA 1
ATOM 699 C C . SER A 1 89 ? -19.884 -7.934 26.289 1.00 45.88 89 SER A C 1
ATOM 701 O O . SER A 1 89 ? -20.194 -8.837 27.071 1.00 45.88 89 SER A O 1
ATOM 703 N N . PRO A 1 90 ? -18.613 -7.499 26.200 1.00 46.00 90 PRO A N 1
ATOM 704 C CA . PRO A 1 90 ? -17.520 -8.091 26.960 1.00 46.00 90 PRO A CA 1
ATOM 705 C C . PRO A 1 90 ? -17.609 -7.646 28.423 1.00 46.00 90 PRO A C 1
ATOM 707 O O . PRO A 1 90 ? -17.069 -6.618 28.820 1.00 46.00 90 PRO A O 1
ATOM 710 N N . GLY A 1 91 ? -18.330 -8.418 29.232 1.00 46.97 91 GLY A N 1
ATOM 711 C CA . GLY A 1 91 ? -18.442 -8.188 30.673 1.00 46.97 91 GLY A CA 1
ATOM 712 C C . GLY A 1 91 ? -19.699 -8.778 31.297 1.00 46.97 91 GLY A C 1
ATOM 713 O O . GLY A 1 91 ? -19.645 -9.240 32.434 1.00 46.97 91 GLY A O 1
ATOM 714 N N . ASP A 1 92 ? -20.788 -8.859 30.532 1.00 47.94 92 ASP A N 1
ATOM 715 C CA . ASP A 1 92 ? -22.077 -9.334 31.024 1.00 47.94 92 ASP A CA 1
ATOM 716 C C . ASP A 1 92 ? -22.474 -10.649 30.349 1.00 47.94 92 ASP A C 1
ATOM 718 O O . ASP A 1 92 ? -22.445 -10.792 29.129 1.00 47.94 92 ASP A O 1
ATOM 722 N N . ARG A 1 93 ? -22.895 -11.630 31.157 1.00 46.66 93 ARG A N 1
ATOM 723 C CA . ARG A 1 93 ? -23.485 -12.904 30.700 1.00 46.66 93 ARG A CA 1
ATOM 724 C C . ARG A 1 93 ? -24.921 -12.709 30.195 1.00 46.66 93 ARG A C 1
ATOM 726 O O . ARG A 1 93 ? -25.814 -13.467 30.568 1.00 46.66 93 ARG A O 1
ATOM 733 N N . VAL A 1 94 ? -25.175 -11.645 29.442 1.00 48.25 94 VAL A N 1
ATOM 734 C CA . VAL A 1 94 ? -26.518 -11.268 29.002 1.00 48.25 94 VAL A CA 1
ATOM 735 C C . VAL A 1 94 ? -26.512 -11.143 27.489 1.00 48.25 94 VAL A C 1
ATOM 737 O O . VAL A 1 94 ? -25.781 -10.338 26.920 1.00 48.25 94 VAL A O 1
ATOM 740 N N . LEU A 1 95 ? -27.334 -11.971 26.851 1.00 53.75 95 LEU A N 1
ATOM 741 C CA . LEU A 1 95 ? -27.566 -11.946 25.416 1.00 53.75 95 LEU A CA 1
ATOM 742 C C . LEU A 1 95 ? -28.755 -11.036 25.141 1.00 53.75 95 LEU A C 1
ATOM 744 O O . LEU A 1 95 ? -29.843 -11.234 25.685 1.00 53.75 95 LEU A O 1
ATOM 748 N N . PHE A 1 96 ? -28.549 -10.036 24.293 1.00 49.53 96 PHE A N 1
ATOM 749 C CA . PHE A 1 96 ? -29.623 -9.162 23.853 1.00 49.53 96 PHE A CA 1
ATOM 750 C C . PHE A 1 96 ? -30.079 -9.595 22.467 1.00 49.53 96 PHE A C 1
ATOM 752 O O . PHE A 1 96 ? -29.377 -9.397 21.480 1.00 49.53 96 PHE A O 1
ATOM 759 N N . GLN A 1 97 ? -31.284 -10.157 22.392 1.00 48.47 97 GLN A N 1
ATOM 760 C CA . GLN A 1 97 ? -31.991 -10.292 21.128 1.00 48.47 97 GLN A CA 1
ATOM 761 C C . GLN A 1 97 ? -32.487 -8.900 20.726 1.00 48.47 97 GLN A C 1
ATOM 763 O O . GLN A 1 97 ? -33.356 -8.322 21.384 1.00 48.47 97 GLN A O 1
ATOM 768 N N . ARG A 1 98 ? -31.932 -8.331 19.653 1.00 43.69 98 ARG A N 1
ATOM 769 C CA . ARG A 1 98 ? -32.353 -7.025 19.130 1.00 43.69 98 ARG A CA 1
ATOM 770 C C . ARG A 1 98 ? -33.666 -7.172 18.354 1.00 43.69 98 ARG A C 1
ATOM 772 O O . ARG A 1 98 ? -33.717 -7.048 17.137 1.00 43.69 98 ARG A O 1
ATOM 779 N N . SER A 1 99 ? -34.753 -7.478 19.051 1.00 44.31 99 SER A N 1
ATOM 780 C CA . SER A 1 99 ? -36.082 -7.596 18.449 1.00 44.31 99 SER A CA 1
ATOM 781 C C . SER A 1 99 ? -37.117 -6.972 19.386 1.00 44.31 99 SER A C 1
ATOM 783 O O . SER A 1 99 ? -37.698 -7.644 20.228 1.00 44.31 99 SER A O 1
ATOM 785 N N . CYS A 1 100 ? -37.347 -5.669 19.199 1.00 42.50 100 CYS A N 1
ATOM 786 C CA . CYS A 1 100 ? -38.413 -4.849 19.794 1.00 42.50 100 CYS A CA 1
ATOM 787 C C . CYS A 1 100 ? -38.202 -4.320 21.236 1.00 42.50 100 CYS A C 1
ATOM 789 O O . CYS A 1 100 ? -37.783 -5.049 22.133 1.00 42.50 100 CYS A O 1
ATOM 791 N N . PRO A 1 101 ? -38.569 -3.047 21.503 1.00 42.59 101 PRO A N 1
ATOM 792 C CA . PRO A 1 101 ? -38.624 -2.516 22.862 1.00 42.59 101 PRO A CA 1
ATOM 793 C C . PRO A 1 101 ? -39.703 -3.264 23.662 1.00 42.59 101 PRO A C 1
ATOM 795 O O . PRO A 1 101 ? -40.886 -3.186 23.338 1.00 42.59 101 PRO A O 1
ATOM 798 N N . GLY A 1 102 ? -39.276 -4.014 24.682 1.00 52.91 102 GLY A N 1
ATOM 799 C CA . GLY A 1 102 ? -40.124 -4.912 25.480 1.00 52.91 102 GLY A CA 1
ATOM 800 C C . GLY A 1 102 ? -39.676 -6.380 25.485 1.00 52.91 102 GLY A C 1
ATOM 801 O O . GLY A 1 102 ? -40.310 -7.197 26.149 1.00 52.91 102 GLY A O 1
ATOM 802 N N . SER A 1 103 ? -38.599 -6.726 24.775 1.00 51.16 103 SER A N 1
ATOM 803 C CA . SER A 1 103 ? -38.027 -8.075 24.772 1.00 51.16 103 SER A CA 1
ATOM 804 C C . SER A 1 103 ? -37.569 -8.499 26.173 1.00 51.16 103 SER A C 1
ATOM 806 O O . SER A 1 103 ? -36.741 -7.839 26.804 1.00 51.16 103 SER A O 1
ATOM 808 N N . ILE A 1 104 ? -38.119 -9.614 26.651 1.00 48.97 104 ILE A N 1
ATOM 809 C CA . ILE A 1 104 ? -37.740 -10.254 27.913 1.00 48.97 104 ILE A CA 1
ATOM 810 C C . ILE A 1 104 ? -36.323 -10.823 27.741 1.00 48.97 104 ILE A C 1
ATOM 812 O O . ILE A 1 104 ? -36.082 -11.486 26.732 1.00 48.97 104 ILE A O 1
ATOM 816 N N . PRO A 1 105 ? -35.386 -10.595 28.682 1.00 51.25 105 PRO A N 1
ATOM 817 C CA . PRO A 1 105 ? -34.070 -11.216 28.619 1.00 51.25 105 PRO A CA 1
ATOM 818 C C . PRO A 1 105 ? -34.233 -12.738 28.621 1.00 51.25 105 PRO A C 1
ATOM 820 O O . PRO A 1 105 ? -34.734 -13.322 29.583 1.00 51.25 105 PRO A O 1
ATOM 823 N N . LEU A 1 106 ? -33.836 -13.372 27.521 1.00 52.66 106 LEU A N 1
ATOM 824 C CA . LEU A 1 106 ? -33.771 -14.821 27.430 1.00 52.66 106 LEU A CA 1
ATOM 825 C C . LEU A 1 106 ? -32.501 -15.264 28.155 1.00 52.66 106 LEU A C 1
ATOM 827 O O . LEU A 1 106 ? -31.386 -14.987 27.717 1.00 52.66 106 LEU A O 1
ATOM 831 N N . THR A 1 107 ? -32.663 -15.947 29.285 1.00 52.41 107 THR A N 1
ATOM 832 C CA . THR A 1 107 ? -31.584 -16.747 29.866 1.00 52.41 107 THR A CA 1
ATOM 833 C C . THR A 1 107 ? -31.399 -17.961 28.971 1.00 52.41 107 THR A C 1
ATOM 835 O O . THR A 1 107 ? -32.150 -18.930 29.076 1.00 52.41 107 THR A O 1
ATOM 838 N N . ILE A 1 108 ? -30.457 -17.871 28.039 1.00 54.84 108 ILE A N 1
ATOM 839 C CA . ILE A 1 108 ? -30.085 -18.999 27.191 1.00 54.84 108 ILE A CA 1
ATOM 840 C C . ILE A 1 108 ? -29.175 -19.917 28.006 1.00 54.84 108 ILE A C 1
ATOM 842 O O . ILE A 1 108 ? -28.270 -19.452 28.703 1.00 54.84 108 ILE A O 1
ATOM 846 N N . ASP A 1 109 ? -29.458 -21.215 27.947 1.00 60.62 109 ASP A N 1
ATOM 847 C CA . ASP A 1 109 ? -28.636 -22.233 28.584 1.00 60.62 109 ASP A CA 1
ATOM 848 C C . ASP A 1 109 ? -27.237 -22.231 27.954 1.00 60.62 109 ASP A C 1
ATOM 850 O O . ASP A 1 109 ? -27.097 -22.313 26.728 1.00 60.62 109 ASP A O 1
ATOM 854 N N . ALA A 1 110 ? -26.211 -22.102 28.797 1.00 58.94 110 ALA A N 1
ATOM 855 C CA . ALA A 1 110 ? -24.823 -21.927 28.375 1.00 58.94 110 ALA A CA 1
ATOM 856 C C . ALA A 1 110 ? -24.330 -23.104 27.524 1.00 58.94 110 ALA A C 1
ATOM 858 O O . ALA A 1 110 ? -23.524 -22.904 26.614 1.00 58.94 110 ALA A O 1
ATOM 859 N N . ASP A 1 111 ? -24.864 -24.298 27.781 1.00 63.44 111 ASP A N 1
ATOM 860 C CA . ASP A 1 111 ? -24.499 -25.514 27.062 1.00 63.44 111 ASP A CA 1
ATOM 861 C C . ASP A 1 111 ? -24.996 -25.484 25.603 1.00 63.44 111 ASP A C 1
ATOM 863 O O . ASP A 1 111 ? -24.282 -25.928 24.708 1.00 63.44 111 ASP A O 1
ATOM 867 N N . SER A 1 112 ? -26.151 -24.859 25.326 1.00 61.44 112 SER A N 1
ATOM 868 C CA . SER A 1 112 ? -26.669 -24.733 23.950 1.00 61.44 112 SER A CA 1
ATOM 869 C C . SER A 1 112 ? -25.856 -23.759 23.088 1.00 61.44 112 SER A C 1
ATOM 871 O O . SER A 1 112 ? -25.602 -24.029 21.918 1.00 61.44 112 SER A O 1
ATOM 873 N N . ILE A 1 113 ? -25.365 -22.664 23.682 1.00 69.62 113 ILE A N 1
ATOM 874 C CA . ILE A 1 113 ? -24.499 -21.697 22.986 1.00 69.62 113 ILE A CA 1
ATOM 875 C C . ILE A 1 113 ? -23.150 -22.339 22.675 1.00 69.62 113 ILE A C 1
ATOM 877 O O . ILE A 1 113 ? -22.562 -22.079 21.626 1.00 69.62 113 ILE A O 1
ATOM 881 N N . LEU A 1 114 ? -22.641 -23.165 23.593 1.00 70.62 114 LEU A N 1
ATOM 882 C CA . LEU A 1 114 ? -21.357 -23.822 23.411 1.00 70.62 114 LEU A CA 1
ATOM 883 C C . LEU A 1 114 ? -21.382 -24.738 22.182 1.00 70.62 114 LEU A C 1
ATOM 885 O O . LEU A 1 114 ? -20.439 -24.710 21.395 1.00 70.62 114 LEU A O 1
ATOM 889 N N . ASP A 1 115 ? -22.465 -25.491 21.984 1.00 75.62 115 ASP A N 1
ATOM 890 C CA . ASP A 1 115 ? -22.630 -26.369 20.824 1.00 75.62 115 ASP A CA 1
ATOM 891 C C . ASP A 1 115 ? -22.690 -25.584 19.504 1.00 75.62 115 ASP A C 1
ATOM 893 O O . ASP A 1 115 ? -21.977 -25.931 18.555 1.00 75.62 115 ASP A O 1
ATOM 897 N N . ASP A 1 116 ? -23.439 -24.479 19.462 1.00 75.94 116 ASP A N 1
ATOM 898 C CA . ASP A 1 116 ? -23.539 -23.616 18.278 1.00 75.94 116 ASP A CA 1
ATOM 899 C C . ASP A 1 116 ? -22.199 -22.938 17.945 1.00 75.94 116 ASP A C 1
ATOM 901 O O . ASP A 1 116 ? -21.769 -22.911 16.786 1.00 75.94 116 ASP A O 1
ATOM 905 N N . VAL A 1 117 ? -21.476 -22.451 18.959 1.00 71.06 117 VAL A N 1
ATOM 906 C CA . VAL A 1 117 ? -20.141 -21.852 18.793 1.00 71.06 117 VAL A CA 1
ATOM 907 C C . VAL A 1 117 ? -19.128 -22.900 18.333 1.00 71.06 117 VAL A C 1
ATOM 909 O O . VAL A 1 117 ? -18.323 -22.636 17.436 1.00 71.06 117 VAL A O 1
ATOM 912 N N . LEU A 1 118 ? -19.171 -24.113 18.891 1.00 74.69 118 LEU A N 1
ATOM 913 C CA . LEU A 1 118 ? -18.310 -25.217 18.466 1.00 74.69 118 LEU A CA 1
ATOM 914 C C . LEU A 1 118 ? -18.617 -25.651 17.029 1.00 74.69 118 LEU A C 1
ATOM 916 O O . LEU A 1 118 ? -17.697 -26.003 16.283 1.00 74.69 118 LEU A O 1
ATOM 920 N N . GLN A 1 119 ? -19.883 -25.616 16.615 1.00 80.12 119 GLN A N 1
ATOM 921 C CA . GLN A 1 119 ? -20.285 -25.901 15.242 1.00 80.12 119 GLN A CA 1
ATOM 922 C C . GLN A 1 119 ? -19.809 -24.811 14.274 1.00 80.12 119 GLN A C 1
ATOM 924 O O . GLN A 1 119 ? -19.224 -25.141 13.236 1.00 80.12 119 GLN A O 1
ATOM 929 N N . ALA A 1 120 ? -19.983 -23.536 14.627 1.00 73.81 120 ALA A N 1
ATOM 930 C CA . ALA A 1 120 ? -19.472 -22.410 13.850 1.00 73.81 120 ALA A CA 1
ATOM 931 C C . ALA A 1 120 ? -17.945 -22.498 13.698 1.00 73.81 120 ALA A C 1
ATOM 933 O O . ALA A 1 120 ? -17.428 -22.438 12.584 1.00 73.81 120 ALA A O 1
ATOM 934 N N . TYR A 1 121 ? -17.225 -22.769 14.789 1.00 77.75 121 TYR A N 1
ATOM 935 C CA . TYR A 1 121 ? -15.771 -22.927 14.776 1.00 77.75 121 TYR A CA 1
ATOM 936 C C . TYR A 1 121 ? -15.306 -24.082 13.875 1.00 77.75 121 TYR A C 1
ATOM 938 O O . TYR A 1 121 ? -14.377 -23.919 13.082 1.00 77.75 121 TYR A O 1
ATOM 946 N N . LYS A 1 122 ? -15.980 -25.241 13.929 1.00 84.56 122 LYS A N 1
ATOM 947 C CA . LYS A 1 122 ? -15.708 -26.368 13.018 1.00 84.56 122 LYS A CA 1
ATOM 948 C C . LYS A 1 122 ? -15.922 -25.986 11.553 1.00 84.56 122 LYS A C 1
ATOM 950 O O . LYS A 1 122 ? -15.102 -26.351 10.713 1.00 84.56 122 LYS A O 1
ATOM 955 N N . SER A 1 123 ? -16.995 -25.256 11.246 1.00 81.19 123 SER A N 1
ATOM 956 C CA . SER A 1 123 ? -17.269 -24.771 9.888 1.00 81.19 123 SER A CA 1
ATOM 957 C C . SER A 1 123 ? -16.159 -23.841 9.393 1.00 81.19 123 SER A C 1
ATOM 959 O O . SER A 1 123 ? -15.648 -24.019 8.287 1.00 81.19 123 SER A O 1
ATOM 961 N N . THR A 1 124 ? -15.712 -22.906 10.232 1.00 80.50 124 THR A N 1
ATOM 962 C CA . THR A 1 124 ? -14.617 -21.987 9.897 1.00 80.50 124 THR A CA 1
ATOM 963 C C . THR A 1 124 ? -13.301 -22.729 9.672 1.00 80.50 124 THR A C 1
ATOM 965 O O . THR A 1 124 ? -12.592 -22.444 8.709 1.00 80.50 124 THR A O 1
ATOM 968 N N . LEU A 1 125 ? -12.982 -23.733 10.497 1.00 84.50 125 LEU A N 1
ATOM 969 C CA . LEU A 1 125 ? -11.799 -24.576 10.289 1.00 84.50 125 LEU A CA 1
ATOM 970 C C . LEU A 1 125 ? -11.850 -25.342 8.959 1.00 84.50 125 LEU A C 1
ATOM 972 O O . LEU A 1 125 ? -10.825 -25.477 8.289 1.00 84.50 125 LEU A O 1
ATOM 976 N N . LEU A 1 126 ? -13.030 -25.818 8.551 1.00 89.25 126 LEU A N 1
ATOM 977 C CA . LEU A 1 126 ? -13.209 -26.478 7.256 1.00 89.25 126 LEU A CA 1
ATOM 978 C C . LEU A 1 126 ? -12.978 -25.513 6.088 1.00 89.25 126 LEU A C 1
ATOM 980 O O . LEU A 1 126 ? -12.269 -25.872 5.147 1.00 89.25 126 LEU A O 1
ATOM 984 N N . GLN A 1 127 ? -13.516 -24.294 6.167 1.00 83.75 127 GLN A N 1
ATOM 985 C CA . GLN A 1 127 ? -13.290 -23.250 5.162 1.00 83.75 127 GLN A CA 1
ATOM 986 C C . GLN A 1 127 ? -11.811 -22.860 5.080 1.00 83.75 127 GLN A C 1
ATOM 988 O O . GLN A 1 127 ? -11.247 -22.790 3.991 1.00 83.75 127 GLN A O 1
ATOM 993 N N . LEU A 1 128 ? -11.141 -22.699 6.224 1.00 85.75 128 LEU A N 1
ATOM 994 C CA . LEU A 1 128 ? -9.708 -22.406 6.272 1.00 85.75 128 LEU A CA 1
ATOM 995 C C . LEU A 1 128 ? -8.882 -23.520 5.602 1.00 85.75 128 LEU A C 1
ATOM 997 O O . LEU A 1 128 ? -7.937 -23.248 4.862 1.00 85.75 128 LEU A O 1
ATOM 1001 N N . GLY A 1 129 ? -9.274 -24.781 5.804 1.00 89.06 129 GLY A N 1
ATOM 1002 C CA . GLY A 1 129 ? -8.667 -25.932 5.136 1.00 89.06 129 GLY A CA 1
ATOM 1003 C C . GLY A 1 129 ? -8.957 -26.024 3.630 1.00 89.06 129 GLY A C 1
ATOM 1004 O O . GLY A 1 129 ? -8.189 -26.661 2.907 1.00 89.06 129 GLY A O 1
ATOM 1005 N N . GLN A 1 130 ? -10.044 -25.424 3.136 1.00 86.50 130 GLN A N 1
ATOM 1006 C CA . GLN A 1 130 ? -10.310 -25.286 1.697 1.00 86.50 130 GLN A CA 1
ATOM 1007 C C . GLN A 1 130 ? -9.424 -24.202 1.086 1.00 86.50 130 GLN A C 1
ATOM 1009 O O . GLN A 1 130 ? -8.688 -24.490 0.148 1.00 86.50 130 GLN A O 1
ATOM 1014 N N . VAL A 1 131 ? -9.389 -23.014 1.693 1.00 84.31 131 VAL A N 1
ATOM 1015 C CA . VAL A 1 131 ? -8.540 -21.901 1.238 1.00 84.31 131 VAL A CA 1
ATOM 1016 C C . VAL A 1 131 ? -7.059 -22.292 1.244 1.00 84.31 131 VAL A C 1
ATOM 1018 O O . VAL A 1 131 ? -6.322 -21.962 0.317 1.00 84.31 131 VAL A O 1
ATOM 1021 N N . SER A 1 132 ? -6.605 -23.049 2.250 1.00 86.00 132 SER A N 1
ATOM 1022 C CA . SER A 1 132 ? -5.223 -23.547 2.272 1.00 86.00 132 SER A CA 1
ATOM 1023 C C . SER A 1 132 ? -4.925 -24.488 1.103 1.00 86.00 132 SER A C 1
ATOM 1025 O O . SER A 1 132 ? -3.830 -24.422 0.553 1.00 86.00 132 SER A O 1
ATOM 1027 N N . ARG A 1 133 ? -5.876 -25.344 0.709 1.00 89.00 133 ARG A N 1
ATOM 1028 C CA . ARG A 1 133 ? -5.707 -26.240 -0.445 1.00 89.00 133 ARG A CA 1
ATOM 1029 C C . ARG A 1 133 ? -5.667 -25.466 -1.756 1.00 89.00 133 ARG A C 1
ATOM 1031 O O . ARG A 1 133 ? -4.765 -25.700 -2.547 1.00 89.00 133 ARG A O 1
ATOM 1038 N N . GLU A 1 134 ? -6.570 -24.507 -1.941 1.00 87.12 134 GLU A N 1
ATOM 1039 C CA . GLU A 1 134 ? -6.585 -23.640 -3.128 1.00 87.12 134 GLU A CA 1
ATOM 1040 C C . GLU A 1 134 ? -5.275 -22.858 -3.275 1.00 87.12 134 GLU A C 1
ATOM 1042 O O . GLU A 1 134 ? -4.722 -22.755 -4.371 1.00 87.12 134 GLU A O 1
ATOM 1047 N N . ARG A 1 135 ? -4.726 -22.351 -2.162 1.00 89.56 135 ARG A N 1
ATOM 1048 C CA . ARG A 1 135 ? -3.410 -21.703 -2.150 1.00 89.56 135 ARG A CA 1
ATOM 1049 C C . ARG A 1 135 ? -2.310 -22.657 -2.612 1.00 89.56 135 ARG A C 1
ATOM 1051 O O . ARG A 1 135 ? -1.466 -22.259 -3.411 1.00 89.56 135 ARG A O 1
ATOM 1058 N N . ASP A 1 136 ? -2.292 -23.883 -2.097 1.00 89.62 136 ASP A N 1
ATOM 1059 C CA . ASP A 1 136 ? -1.253 -24.859 -2.429 1.00 89.62 136 ASP A CA 1
ATOM 1060 C C . ASP A 1 136 ? -1.367 -25.309 -3.899 1.00 89.62 136 ASP A C 1
ATOM 1062 O O . ASP A 1 136 ? -0.356 -25.432 -4.590 1.00 89.62 136 ASP A O 1
ATOM 1066 N N . GLU A 1 137 ? -2.586 -25.471 -4.419 1.00 87.56 137 GLU A N 1
ATOM 1067 C CA . GLU A 1 137 ? -2.853 -25.730 -5.840 1.00 87.56 137 GLU A CA 1
ATOM 1068 C C . GLU A 1 137 ? -2.378 -24.575 -6.730 1.00 87.56 137 GLU A C 1
ATOM 1070 O O . GLU A 1 137 ? -1.671 -24.804 -7.715 1.00 87.56 137 GLU A O 1
ATOM 1075 N N . TRP A 1 138 ? -2.689 -23.331 -6.356 1.00 87.62 138 TRP A N 1
ATOM 1076 C CA . TRP A 1 138 ? -2.218 -22.145 -7.069 1.00 87.62 138 TRP A CA 1
ATOM 1077 C C . TRP A 1 138 ? -0.690 -22.045 -7.061 1.00 87.62 138 TRP A C 1
ATOM 1079 O O . TRP A 1 138 ? -0.078 -21.795 -8.099 1.00 87.62 138 TRP A O 1
ATOM 1089 N N . TYR A 1 139 ? -0.058 -22.291 -5.913 1.00 81.25 139 TYR A N 1
ATOM 1090 C CA . TYR A 1 139 ? 1.396 -22.245 -5.773 1.00 81.25 139 TYR A CA 1
ATOM 1091 C C . TYR A 1 139 ? 2.093 -23.318 -6.618 1.00 81.25 139 TYR A C 1
ATOM 1093 O O . TYR A 1 139 ? 3.081 -23.028 -7.291 1.00 81.25 139 TYR A O 1
ATOM 1101 N N . ASN A 1 140 ? 1.549 -24.536 -6.650 1.00 84.62 140 ASN A N 1
ATOM 1102 C CA . ASN A 1 140 ? 2.060 -25.608 -7.502 1.00 84.62 140 ASN A CA 1
ATOM 1103 C C . ASN A 1 140 ? 1.876 -25.286 -8.993 1.00 84.62 140 ASN A C 1
ATOM 1105 O O . ASN A 1 140 ? 2.796 -25.498 -9.780 1.00 84.62 140 ASN A O 1
ATOM 1109 N N . SER A 1 141 ? 0.733 -24.711 -9.380 1.00 82.00 141 SER A N 1
ATOM 1110 C CA . SER A 1 141 ? 0.506 -24.244 -10.753 1.00 82.00 141 SER A CA 1
ATOM 1111 C C . SER A 1 141 ? 1.470 -23.123 -11.147 1.00 82.00 141 SER A C 1
ATOM 1113 O O . SER A 1 141 ? 1.939 -23.097 -12.283 1.00 82.00 141 SER A O 1
ATOM 1115 N N . TYR A 1 142 ? 1.771 -22.202 -10.230 1.00 75.56 142 TYR A N 1
ATOM 1116 C CA . TYR A 1 142 ? 2.750 -21.140 -10.443 1.00 75.56 142 TYR A CA 1
ATOM 1117 C C . TYR A 1 142 ? 4.159 -21.712 -10.614 1.00 75.56 142 TYR A C 1
ATOM 1119 O O . TYR A 1 142 ? 4.844 -21.358 -11.567 1.00 75.56 142 TYR A O 1
ATOM 1127 N N . LEU A 1 143 ? 4.577 -22.631 -9.739 1.00 76.88 143 LEU A N 1
ATOM 1128 C CA . LEU A 1 143 ? 5.870 -23.306 -9.860 1.00 76.88 143 LEU A CA 1
ATOM 1129 C C . LEU A 1 143 ? 6.004 -24.035 -11.195 1.00 76.88 143 LEU A C 1
ATOM 1131 O O . LEU A 1 143 ? 7.046 -23.929 -11.831 1.00 76.88 143 LEU A O 1
ATOM 1135 N N . GLN A 1 144 ? 4.944 -24.710 -11.641 1.00 79.62 144 GLN A N 1
ATOM 1136 C CA . GLN A 1 144 ? 4.943 -25.399 -12.924 1.00 79.62 144 GLN A CA 1
ATOM 1137 C C . GLN A 1 144 ? 5.048 -24.425 -14.108 1.00 79.62 144 GLN A C 1
ATOM 1139 O O . GLN A 1 144 ? 5.857 -24.637 -15.008 1.00 79.62 144 GLN A O 1
ATOM 1144 N N . ALA A 1 145 ? 4.324 -23.303 -14.065 1.00 74.25 145 ALA A N 1
ATOM 1145 C CA . ALA A 1 145 ? 4.458 -22.243 -15.063 1.00 74.25 145 ALA A CA 1
ATOM 1146 C C . ALA A 1 145 ? 5.871 -21.630 -15.076 1.00 7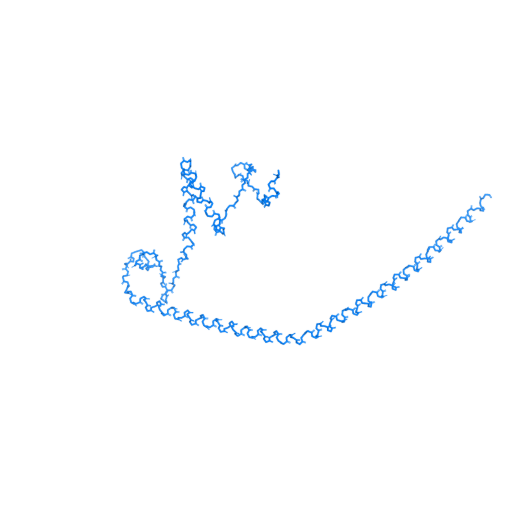4.25 145 ALA A C 1
ATOM 1148 O O . ALA A 1 145 ? 6.408 -21.352 -16.144 1.00 74.25 145 ALA A O 1
ATOM 1149 N N . VAL A 1 146 ? 6.495 -21.464 -13.905 1.00 70.19 146 VAL A N 1
ATOM 1150 C CA . VAL A 1 146 ? 7.874 -20.971 -13.787 1.00 70.19 146 VAL A CA 1
ATOM 1151 C C . VAL A 1 146 ? 8.871 -21.970 -14.380 1.00 70.19 146 VAL A C 1
ATOM 1153 O O . VAL A 1 146 ? 9.757 -21.565 -15.132 1.00 70.19 146 VAL A O 1
ATOM 1156 N N . THR A 1 147 ? 8.711 -23.269 -14.114 1.00 69.56 147 THR A N 1
ATOM 1157 C CA . THR A 1 147 ? 9.559 -24.307 -14.722 1.00 69.56 147 THR A CA 1
ATOM 1158 C C . THR A 1 147 ? 9.360 -24.415 -16.233 1.00 69.56 147 THR A C 1
ATOM 1160 O O . THR A 1 147 ? 10.326 -24.641 -16.955 1.00 69.56 147 THR A O 1
ATOM 1163 N N . ASP A 1 148 ? 8.144 -24.178 -16.732 1.00 68.06 148 ASP A N 1
ATOM 1164 C CA . ASP A 1 148 ? 7.867 -24.137 -18.171 1.00 68.06 148 ASP A CA 1
ATOM 1165 C C . ASP A 1 148 ? 8.490 -22.886 -18.829 1.00 68.06 148 ASP A C 1
ATOM 1167 O O . ASP A 1 148 ? 8.935 -22.935 -19.979 1.00 68.06 148 ASP A O 1
ATOM 1171 N N . THR A 1 149 ? 8.611 -21.769 -18.096 1.00 60.88 149 THR A N 1
ATOM 1172 C CA . THR A 1 149 ? 9.335 -20.568 -18.556 1.00 60.88 149 THR A CA 1
ATOM 1173 C C . THR A 1 149 ? 10.859 -20.665 -18.484 1.00 60.88 149 THR A C 1
ATOM 1175 O O . THR A 1 149 ? 11.526 -19.821 -19.079 1.00 60.88 149 THR A O 1
ATOM 1178 N N . ASP A 1 150 ? 11.444 -21.697 -17.872 1.00 53.84 150 ASP A N 1
ATOM 1179 C CA . ASP A 1 150 ? 12.896 -21.929 -17.964 1.00 53.84 150 ASP A CA 1
ATOM 1180 C C . ASP A 1 150 ? 13.306 -22.303 -19.409 1.00 53.84 150 ASP A C 1
ATOM 1182 O O . ASP A 1 150 ? 14.411 -21.999 -19.854 1.00 53.84 150 ASP A O 1
ATOM 1186 N N . GLY A 1 151 ? 12.362 -22.806 -20.222 1.00 54.38 151 GLY A N 1
ATOM 1187 C CA . GLY A 1 151 ? 12.506 -22.912 -21.683 1.00 54.38 151 GLY A CA 1
ATOM 1188 C C . GLY A 1 151 ? 12.423 -21.576 -22.445 1.00 54.38 151 GLY A C 1
ATOM 1189 O O . GLY A 1 151 ? 12.734 -21.524 -23.633 1.00 54.38 151 GLY A O 1
ATOM 1190 N N . SER A 1 152 ? 12.022 -20.478 -21.792 1.00 56.75 152 SER A N 1
ATOM 1191 C CA . SER A 1 152 ? 12.037 -19.120 -22.367 1.00 56.75 152 SER A CA 1
ATOM 1192 C C . SER A 1 152 ? 13.348 -18.376 -22.129 1.00 56.75 152 SER A C 1
ATOM 1194 O O . SER A 1 152 ? 13.573 -17.366 -22.791 1.00 56.75 152 SER A O 1
ATOM 1196 N N . SER A 1 153 ? 14.240 -18.870 -21.265 1.00 63.00 153 SER A N 1
ATOM 1197 C CA . SER A 1 153 ? 15.569 -18.271 -21.075 1.00 63.00 153 SER A CA 1
ATOM 1198 C C . SER A 1 153 ? 16.396 -18.323 -22.369 1.00 63.00 153 SER A C 1
ATOM 1200 O O . SER A 1 153 ? 16.978 -17.320 -22.777 1.00 63.00 153 SER A O 1
ATOM 1202 N N . ASP A 1 154 ? 16.333 -19.436 -23.108 1.00 65.00 154 ASP A N 1
ATOM 1203 C CA . ASP A 1 154 ? 17.007 -19.586 -24.407 1.00 65.00 154 ASP A CA 1
ATOM 1204 C C . ASP A 1 154 ? 16.421 -18.665 -25.488 1.00 65.00 154 ASP A C 1
ATOM 1206 O O . ASP A 1 154 ? 17.154 -18.093 -26.295 1.00 65.00 154 ASP A O 1
ATOM 1210 N N . ILE A 1 155 ? 15.100 -18.463 -25.478 1.00 65.94 155 ILE A N 1
ATOM 1211 C CA . ILE A 1 155 ? 14.415 -17.562 -26.416 1.00 65.94 155 ILE A CA 1
ATOM 1212 C C . ILE A 1 155 ? 14.746 -16.100 -26.093 1.00 65.94 155 ILE A C 1
ATOM 1214 O O . ILE A 1 155 ? 14.987 -15.316 -27.010 1.00 65.94 155 ILE A O 1
ATOM 1218 N N . ILE A 1 156 ? 14.803 -15.734 -24.810 1.00 67.75 156 ILE A N 1
ATOM 1219 C CA . ILE A 1 156 ? 15.196 -14.395 -24.357 1.00 67.75 156 ILE A CA 1
ATOM 1220 C C . ILE A 1 156 ? 16.663 -14.124 -24.705 1.00 67.75 156 ILE A C 1
ATOM 1222 O O . ILE A 1 156 ? 16.967 -13.049 -25.215 1.00 67.75 156 ILE A O 1
ATOM 1226 N N . ASN A 1 157 ? 17.555 -15.100 -24.519 1.00 72.25 157 ASN A N 1
ATOM 1227 C CA . ASN A 1 157 ? 18.964 -14.978 -24.899 1.00 72.25 157 ASN A CA 1
ATOM 1228 C C . ASN A 1 157 ? 19.128 -14.830 -26.421 1.00 72.25 157 ASN A C 1
ATOM 1230 O O . ASN A 1 157 ? 19.829 -13.927 -26.872 1.00 72.25 157 ASN A O 1
ATOM 1234 N N . MET A 1 158 ? 18.404 -15.622 -27.222 1.00 73.75 158 MET A N 1
ATOM 1235 C CA . MET A 1 158 ? 18.370 -15.459 -28.683 1.00 73.75 158 MET A CA 1
ATOM 1236 C C . MET A 1 158 ? 17.840 -14.086 -29.114 1.00 73.75 158 MET A C 1
ATOM 1238 O O . MET A 1 158 ? 18.344 -13.486 -30.065 1.00 73.75 158 MET A O 1
ATOM 1242 N N . GLN A 1 159 ? 16.801 -13.581 -28.446 1.00 69.56 159 GLN A N 1
ATOM 1243 C CA . GLN A 1 159 ? 16.257 -12.257 -28.739 1.00 69.56 159 GLN A CA 1
ATOM 1244 C C . GLN A 1 159 ? 17.230 -11.145 -28.333 1.00 69.56 159 GLN A C 1
ATOM 1246 O O . GLN A 1 159 ? 17.374 -10.179 -29.079 1.00 69.56 159 GLN A O 1
ATOM 1251 N N . ALA A 1 160 ? 17.938 -11.295 -27.213 1.00 74.88 160 ALA A N 1
ATOM 1252 C CA . ALA A 1 160 ? 18.962 -10.355 -26.769 1.00 74.88 160 ALA A CA 1
ATOM 1253 C C . ALA A 1 160 ? 20.152 -10.294 -27.743 1.00 74.88 160 ALA A C 1
ATOM 1255 O O . ALA A 1 160 ? 20.582 -9.199 -28.105 1.00 74.88 160 ALA A O 1
ATOM 1256 N N . GLU A 1 161 ? 20.630 -11.439 -28.241 1.00 85.50 161 GLU A N 1
ATOM 1257 C CA . GLU A 1 161 ? 21.666 -11.481 -29.284 1.00 85.50 161 GLU A CA 1
ATOM 1258 C C . GLU A 1 161 ? 21.189 -10.813 -30.578 1.00 85.50 161 GLU A C 1
ATOM 1260 O O . GLU A 1 161 ? 21.903 -9.999 -31.168 1.00 85.50 161 GLU A O 1
ATOM 1265 N N . ARG A 1 162 ? 19.940 -11.075 -30.989 1.00 88.00 162 ARG A N 1
ATOM 1266 C CA . ARG A 1 162 ? 19.369 -10.450 -32.187 1.00 88.00 162 ARG A CA 1
ATOM 1267 C C . ARG A 1 162 ? 19.236 -8.932 -32.054 1.00 88.00 162 ARG A C 1
ATOM 1269 O O . ARG A 1 162 ? 19.429 -8.228 -33.044 1.00 88.00 162 ARG A O 1
ATOM 1276 N N . ILE A 1 163 ? 18.905 -8.430 -30.864 1.00 80.12 163 ILE A N 1
ATOM 1277 C CA . ILE A 1 163 ? 18.859 -6.990 -30.577 1.00 80.12 163 ILE A CA 1
ATOM 1278 C C . ILE A 1 163 ? 20.266 -6.387 -30.677 1.00 80.12 163 ILE A C 1
ATOM 1280 O O . ILE A 1 163 ? 20.434 -5.381 -31.361 1.00 80.12 163 ILE A O 1
ATOM 1284 N N . ALA A 1 164 ? 21.282 -7.031 -30.095 1.00 88.69 164 ALA A N 1
ATOM 1285 C CA . ALA A 1 164 ? 22.662 -6.544 -30.136 1.00 88.69 164 ALA A CA 1
ATOM 1286 C C . ALA A 1 164 ? 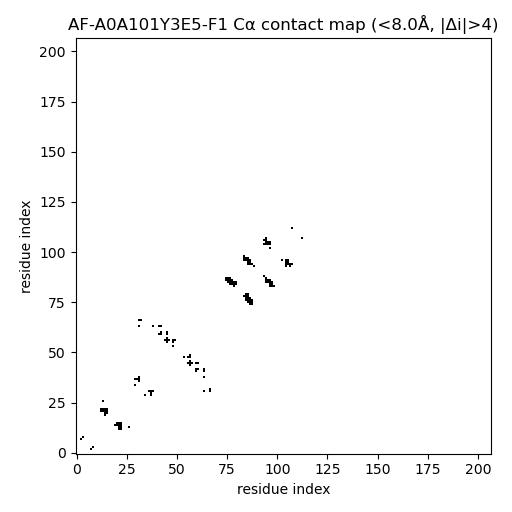23.238 -6.469 -31.565 1.00 88.69 164 ALA A C 1
ATOM 1288 O O . ALA A 1 164 ? 23.978 -5.540 -31.895 1.00 88.69 164 ALA A O 1
ATOM 1289 N N . ASP A 1 165 ? 22.892 -7.420 -32.437 1.00 90.94 165 ASP A N 1
ATOM 1290 C CA . ASP A 1 165 ? 23.308 -7.377 -33.844 1.00 90.94 165 ASP A CA 1
ATOM 1291 C C . ASP A 1 165 ? 22.630 -6.239 -34.619 1.00 90.94 165 ASP A C 1
ATOM 1293 O O . ASP A 1 165 ? 23.290 -5.539 -35.388 1.00 90.94 165 ASP A O 1
ATOM 1297 N N . LEU A 1 166 ? 21.336 -6.005 -34.382 1.00 89.44 166 LEU A N 1
ATOM 1298 C CA . LEU A 1 166 ? 20.613 -4.893 -35.006 1.00 89.44 166 LEU A CA 1
ATOM 1299 C C . LEU A 1 166 ? 21.151 -3.531 -34.550 1.00 89.44 166 LEU A C 1
ATOM 1301 O O . LEU A 1 166 ? 21.234 -2.606 -35.356 1.00 89.44 166 LEU A O 1
ATOM 1305 N N . GLU A 1 167 ? 21.545 -3.401 -33.283 1.00 89.88 167 GLU A N 1
ATOM 1306 C CA . GLU A 1 167 ? 22.188 -2.186 -32.775 1.00 89.88 167 GLU A CA 1
ATOM 1307 C C . GLU A 1 167 ? 23.539 -1.927 -33.456 1.00 89.88 167 GLU A C 1
ATOM 1309 O O . GLU A 1 167 ? 23.834 -0.783 -33.808 1.00 89.88 167 GLU A O 1
ATOM 1314 N N . ARG A 1 168 ? 24.327 -2.979 -33.722 1.00 94.00 168 ARG A N 1
ATOM 1315 C CA . ARG A 1 168 ? 25.600 -2.872 -34.453 1.00 94.00 168 ARG A CA 1
ATOM 1316 C C . ARG A 1 168 ? 25.394 -2.414 -35.896 1.00 94.00 168 ARG A C 1
ATOM 1318 O O . ARG A 1 168 ? 26.052 -1.473 -36.331 1.00 94.00 168 ARG A O 1
ATOM 1325 N N . GLU A 1 169 ? 24.453 -3.026 -36.614 1.00 93.50 169 GLU A N 1
ATOM 1326 C CA . GLU A 1 169 ? 24.112 -2.628 -37.989 1.00 93.50 169 GLU A CA 1
ATOM 1327 C C . GLU A 1 169 ? 23.631 -1.170 -38.059 1.00 93.50 169 GLU A C 1
ATOM 1329 O O . GLU A 1 169 ? 23.963 -0.433 -38.992 1.00 93.50 169 GLU A O 1
ATOM 1334 N N . LEU A 1 170 ? 22.857 -0.734 -37.063 1.00 91.19 170 LEU A N 1
ATOM 1335 C CA . LEU A 1 170 ? 22.346 0.630 -36.989 1.00 91.19 170 LEU A CA 1
ATOM 1336 C C . LEU A 1 170 ? 23.476 1.644 -36.766 1.00 91.19 170 LEU A C 1
ATOM 1338 O O . LEU A 1 170 ? 23.445 2.730 -37.3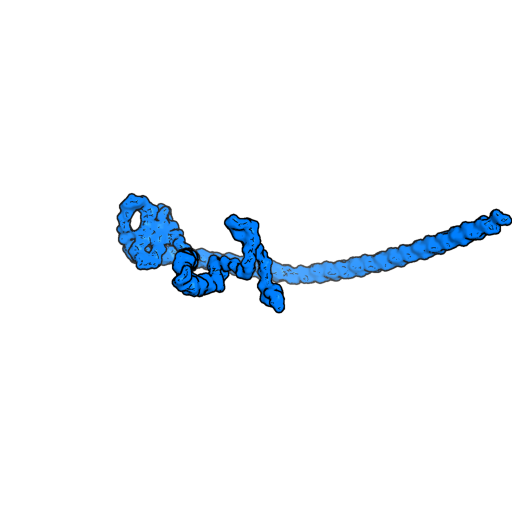50 1.00 91.19 170 LEU A O 1
ATOM 1342 N N . GLU A 1 171 ? 24.482 1.292 -35.967 1.00 93.44 171 GLU A N 1
ATOM 1343 C CA . GLU A 1 171 ? 25.645 2.146 -35.731 1.00 93.44 171 GLU A CA 1
ATOM 1344 C C . GLU A 1 171 ? 26.557 2.237 -36.963 1.00 93.44 171 GLU A C 1
ATOM 1346 O O . GLU A 1 171 ? 26.911 3.340 -37.379 1.00 93.44 171 GLU A O 1
ATOM 1351 N N . GLU A 1 172 ? 26.826 1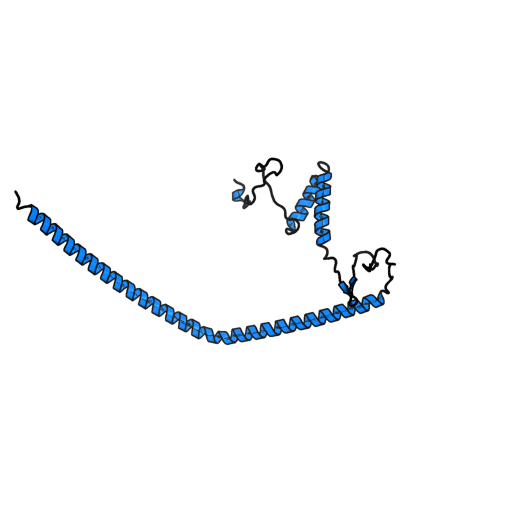.116 -37.640 1.00 94.44 172 GLU A N 1
ATOM 1352 C CA . GLU A 1 172 ? 27.550 1.113 -38.921 1.00 94.44 172 GLU A CA 1
ATOM 1353 C C . GLU A 1 172 ? 26.834 1.966 -39.981 1.00 94.44 172 GLU A C 1
ATOM 1355 O O . GLU A 1 172 ? 27.455 2.707 -40.754 1.00 94.44 172 GLU A O 1
ATOM 1360 N N . PHE A 1 173 ? 25.500 1.898 -40.018 1.00 93.44 173 PHE A N 1
ATOM 1361 C CA . PHE A 1 173 ? 24.706 2.706 -40.934 1.00 93.44 173 PHE A CA 1
ATOM 1362 C C . PHE A 1 173 ? 24.808 4.204 -40.621 1.00 93.44 173 PHE A C 1
ATOM 1364 O O . PHE A 1 173 ? 24.938 5.011 -41.548 1.00 93.44 173 PHE A O 1
ATOM 1371 N N . LYS A 1 174 ? 24.768 4.586 -39.337 1.00 91.00 174 LYS A N 1
ATOM 1372 C CA . LYS A 1 174 ? 24.955 5.980 -38.910 1.00 91.00 174 LYS A CA 1
ATOM 1373 C C . LYS A 1 174 ? 26.331 6.500 -39.287 1.00 91.00 174 LYS A C 1
ATOM 1375 O O . LYS A 1 174 ? 26.401 7.562 -39.898 1.00 91.00 174 LYS A O 1
ATOM 1380 N N . GLU A 1 175 ? 27.395 5.756 -38.996 1.00 94.31 175 GLU A N 1
ATOM 1381 C CA . GLU A 1 175 ? 28.767 6.174 -39.299 1.00 94.31 175 GLU A CA 1
ATOM 1382 C C . GLU A 1 175 ? 28.942 6.424 -40.803 1.00 94.31 175 GLU A C 1
ATOM 1384 O O . GLU A 1 175 ? 29.400 7.488 -41.229 1.00 94.31 175 GLU A O 1
ATOM 1389 N N . LYS A 1 176 ? 28.446 5.500 -41.632 1.00 92.12 176 LYS A N 1
ATOM 1390 C CA . LYS A 1 176 ? 28.447 5.648 -43.091 1.00 92.12 176 LYS A CA 1
ATOM 1391 C C . LYS A 1 176 ? 27.622 6.845 -43.566 1.00 92.12 176 LYS A C 1
ATOM 1393 O O . LYS A 1 176 ? 27.944 7.473 -44.580 1.00 92.12 176 LYS A O 1
ATOM 1398 N N . HIS A 1 177 ? 26.519 7.147 -42.885 1.00 92.12 177 HIS A N 1
ATOM 1399 C CA . HIS A 1 177 ? 25.701 8.309 -43.208 1.00 92.12 177 HIS A CA 1
ATOM 1400 C C . HIS A 1 177 ? 26.411 9.613 -42.833 1.00 92.12 177 HIS A C 1
ATOM 1402 O O . HIS A 1 177 ? 26.454 10.536 -43.646 1.00 92.12 177 HIS A O 1
ATOM 1408 N N . GLU A 1 178 ? 27.028 9.678 -41.655 1.00 94.12 178 GLU A N 1
ATOM 1409 C CA . GLU A 1 178 ? 27.818 10.828 -41.214 1.00 94.12 178 GLU A CA 1
ATOM 1410 C C . GLU A 1 178 ? 29.015 11.099 -42.122 1.00 94.12 178 GLU A C 1
ATOM 1412 O O . GLU A 1 178 ? 29.308 12.257 -42.424 1.00 94.12 178 GLU A O 1
ATOM 1417 N N . GLU A 1 179 ? 29.694 10.052 -42.591 1.00 94.56 179 GLU A N 1
ATOM 1418 C CA . GLU A 1 179 ? 30.793 10.182 -43.544 1.00 94.56 179 GLU A CA 1
ATOM 1419 C C . GLU A 1 179 ? 30.311 10.817 -44.856 1.00 94.56 179 GLU A C 1
ATOM 1421 O O . GLU A 1 179 ? 30.915 11.772 -45.348 1.00 94.56 179 GLU A O 1
ATOM 1426 N N . LYS A 1 180 ? 29.165 10.368 -45.384 1.00 93.00 180 LYS A N 1
ATOM 1427 C CA . LYS A 1 180 ? 28.547 10.986 -46.567 1.00 93.00 180 LYS A CA 1
ATOM 1428 C C . LYS A 1 180 ? 28.152 12.438 -46.325 1.00 93.00 180 LYS A C 1
ATOM 1430 O O . LYS A 1 180 ? 28.354 13.274 -47.201 1.00 93.00 180 LYS A O 1
ATOM 1435 N N . VAL A 1 181 ? 27.597 12.754 -45.157 1.00 93.88 181 VAL A N 1
ATOM 1436 C CA . VAL A 1 181 ? 27.250 14.137 -44.802 1.00 93.88 181 VAL A CA 1
ATOM 1437 C C . VAL A 1 181 ? 28.506 15.008 -44.771 1.00 93.88 181 VAL A C 1
ATOM 1439 O O . VAL A 1 181 ? 28.510 16.077 -45.380 1.00 93.88 181 VAL A O 1
ATOM 1442 N N . ARG A 1 182 ? 29.593 14.540 -44.144 1.00 94.25 182 ARG A N 1
ATOM 1443 C CA . ARG A 1 182 ? 30.887 15.242 -44.140 1.00 94.25 182 ARG A CA 1
ATOM 1444 C C . ARG A 1 182 ? 31.437 15.436 -45.550 1.00 94.25 182 ARG A C 1
ATOM 1446 O O . ARG A 1 182 ? 31.890 16.534 -45.870 1.00 94.25 182 ARG A O 1
ATOM 1453 N N . TYR A 1 183 ? 31.352 14.411 -46.396 1.00 95.25 183 TYR A N 1
ATOM 1454 C CA . TYR A 1 183 ? 31.752 14.497 -47.798 1.00 95.25 183 TYR A CA 1
ATOM 1455 C C . TYR A 1 183 ? 30.993 15.617 -48.522 1.00 95.25 183 TYR A C 1
ATOM 1457 O O . TYR A 1 183 ? 31.616 16.545 -49.041 1.00 95.25 183 TYR A O 1
ATOM 1465 N N . TYR A 1 184 ? 29.658 15.609 -48.478 1.00 93.44 184 TYR A N 1
ATOM 1466 C CA . TYR A 1 184 ? 28.855 16.628 -49.160 1.00 93.44 184 TYR A CA 1
ATOM 1467 C C . TYR A 1 184 ? 29.064 18.033 -48.589 1.00 93.44 184 TYR A C 1
ATOM 1469 O O . TYR A 1 184 ? 29.108 19.000 -49.346 1.00 93.44 184 TYR A O 1
ATOM 1477 N N . GLN A 1 185 ? 29.247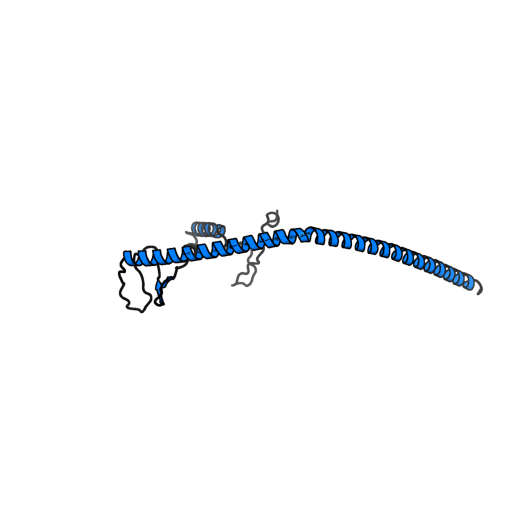 18.165 -47.273 1.00 92.94 185 GLN A N 1
ATOM 1478 C CA . GLN A 1 185 ? 29.597 19.447 -46.655 1.00 92.94 185 GLN A CA 1
ATOM 1479 C C . GLN A 1 185 ? 30.951 19.972 -47.148 1.00 92.94 185 GLN A C 1
ATOM 1481 O O . GLN A 1 185 ? 31.101 21.178 -47.354 1.00 92.94 185 GLN A O 1
ATOM 1486 N N . SER A 1 186 ? 31.931 19.086 -47.356 1.00 94.12 186 SER A N 1
ATOM 1487 C CA . SER A 1 186 ? 33.239 19.469 -47.889 1.00 94.12 186 SER A CA 1
ATOM 1488 C C . SER A 1 186 ? 33.150 19.950 -49.341 1.00 94.12 186 SER A C 1
ATOM 1490 O O . SER A 1 186 ? 33.694 21.011 -49.648 1.00 94.12 186 SER A O 1
ATOM 1492 N N . GLU A 1 187 ? 32.389 19.264 -50.201 1.00 95.19 187 GLU A N 1
ATOM 1493 C CA . GLU A 1 187 ? 32.183 19.695 -51.591 1.00 95.19 187 GLU A CA 1
ATOM 1494 C C . GLU A 1 187 ? 31.438 21.028 -51.678 1.00 95.19 187 GLU A C 1
ATOM 1496 O O . GLU A 1 187 ? 31.854 21.920 -52.417 1.00 95.19 187 GLU A O 1
ATOM 1501 N N . LEU A 1 188 ? 30.386 21.210 -50.872 1.00 92.62 188 LEU A N 1
ATOM 1502 C CA . LEU A 1 188 ? 29.669 22.485 -50.769 1.00 92.62 188 LEU A CA 1
ATOM 1503 C C . LEU A 1 188 ? 30.603 23.630 -50.371 1.00 92.62 188 LEU A C 1
ATOM 1505 O O . LEU A 1 188 ? 30.504 24.729 -50.918 1.00 92.62 188 LEU A O 1
ATOM 1509 N N . ARG A 1 189 ? 31.526 23.384 -49.437 1.00 93.88 189 ARG A N 1
ATOM 1510 C CA . ARG A 1 189 ? 32.494 24.390 -48.991 1.00 93.88 189 ARG A CA 1
ATOM 1511 C C . ARG A 1 189 ? 33.481 24.766 -50.095 1.00 93.88 189 ARG A C 1
ATOM 1513 O O . ARG A 1 189 ? 33.752 25.952 -50.256 1.00 93.88 189 ARG A O 1
ATOM 1520 N N . VAL A 1 190 ? 33.984 23.789 -50.851 1.00 94.56 190 VAL A N 1
ATOM 1521 C CA . VAL A 1 190 ? 34.859 24.037 -52.011 1.00 94.56 190 VAL A CA 1
ATOM 1522 C C . VAL A 1 190 ? 34.117 24.863 -53.060 1.00 94.56 190 VAL A C 1
ATOM 1524 O O . VAL A 1 190 ? 34.568 25.953 -53.394 1.00 94.56 190 VAL A O 1
ATOM 1527 N N . ALA A 1 191 ? 32.920 24.430 -53.468 1.00 93.19 191 ALA A N 1
ATOM 1528 C CA . ALA A 1 191 ? 32.112 25.148 -54.454 1.00 93.19 191 ALA A CA 1
ATOM 1529 C C . ALA A 1 191 ? 31.768 26.585 -54.015 1.00 93.19 191 ALA A C 1
ATOM 1531 O O . ALA A 1 191 ? 31.738 27.503 -54.834 1.00 93.19 191 ALA A O 1
ATOM 1532 N N . THR A 1 192 ? 31.528 26.800 -52.716 1.00 93.00 192 THR A N 1
ATOM 1533 C CA . THR A 1 192 ? 31.264 28.139 -52.162 1.00 93.00 192 THR A CA 1
ATOM 1534 C C . THR A 1 192 ? 32.501 29.036 -52.233 1.00 93.00 192 THR A C 1
ATOM 1536 O O . THR A 1 192 ? 32.381 30.215 -52.566 1.00 93.00 192 THR A O 1
ATOM 1539 N N . ASN A 1 193 ? 33.687 28.495 -51.940 1.00 93.12 193 ASN A N 1
ATOM 1540 C CA . ASN A 1 193 ? 34.941 29.239 -52.043 1.00 93.12 193 ASN A CA 1
ATOM 1541 C C . ASN A 1 193 ? 35.252 29.611 -53.500 1.00 93.12 193 ASN A C 1
ATOM 1543 O O . ASN A 1 193 ? 35.535 30.777 -53.763 1.00 93.12 193 ASN A O 1
ATOM 1547 N N . ASP A 1 194 ? 35.106 28.668 -54.436 1.00 93.94 194 ASP A N 1
ATOM 1548 C CA . ASP A 1 194 ? 35.314 28.910 -55.872 1.00 93.94 194 ASP A CA 1
ATOM 1549 C C . ASP A 1 194 ? 34.383 30.020 -56.392 1.00 93.94 194 ASP A C 1
ATOM 1551 O O . ASP A 1 194 ? 34.799 30.907 -57.142 1.00 93.94 194 ASP A O 1
ATOM 1555 N N . LEU A 1 195 ? 33.118 30.019 -55.949 1.00 93.12 195 LEU A N 1
ATOM 1556 C CA . LEU A 1 195 ? 32.156 31.073 -56.276 1.00 93.12 195 LEU A CA 1
ATOM 1557 C C . LEU A 1 195 ? 32.593 32.437 -55.714 1.00 93.12 195 LEU A C 1
ATOM 1559 O O . LEU A 1 195 ? 32.511 33.443 -56.420 1.00 93.12 195 LEU A O 1
ATOM 1563 N N . MET A 1 196 ? 33.059 32.490 -54.461 1.00 90.50 196 MET A N 1
ATOM 1564 C CA . MET A 1 196 ? 33.544 33.737 -53.855 1.00 90.50 196 MET A CA 1
ATOM 1565 C C . MET A 1 196 ? 34.779 34.286 -54.579 1.00 90.50 196 MET A C 1
ATOM 1567 O O . MET A 1 196 ? 34.833 35.486 -54.846 1.00 90.50 196 MET A O 1
ATOM 1571 N N . GLU A 1 197 ? 35.736 33.434 -54.950 1.00 91.75 197 GLU A N 1
ATOM 1572 C CA . GLU A 1 197 ? 36.907 33.848 -55.733 1.00 91.75 197 GLU A CA 1
ATOM 1573 C C . GLU A 1 197 ? 36.512 34.372 -57.120 1.00 91.75 197 GLU A C 1
ATOM 1575 O O . GLU A 1 197 ? 37.015 35.409 -57.559 1.00 91.75 197 GLU A O 1
ATOM 1580 N N . ALA A 1 198 ? 35.557 33.723 -57.794 1.00 88.88 198 ALA A N 1
ATOM 1581 C CA . ALA A 1 198 ? 35.040 34.189 -59.080 1.00 88.88 198 ALA A CA 1
ATOM 1582 C C . ALA A 1 198 ? 34.347 35.562 -58.978 1.00 88.88 198 ALA A C 1
ATOM 1584 O O . ALA A 1 198 ? 34.489 36.395 -59.876 1.00 88.88 198 ALA A O 1
ATOM 1585 N N . ILE A 1 199 ? 33.616 35.825 -57.888 1.00 89.81 199 ILE A N 1
ATOM 1586 C CA . ILE A 1 199 ? 32.986 37.130 -57.631 1.00 89.81 199 ILE A CA 1
ATOM 1587 C C . ILE A 1 199 ? 34.051 38.211 -57.392 1.00 89.81 199 ILE A C 1
ATOM 1589 O O . ILE A 1 199 ? 33.962 39.290 -57.978 1.00 89.81 199 ILE A O 1
ATOM 1593 N N . LEU A 1 200 ? 35.074 37.924 -56.578 1.00 86.88 200 LEU A N 1
ATOM 1594 C CA . LEU A 1 200 ? 36.157 38.869 -56.278 1.00 86.88 200 LEU A CA 1
ATOM 1595 C C . LEU A 1 200 ? 36.981 39.221 -57.526 1.00 86.88 200 LEU A C 1
ATOM 1597 O O . LEU A 1 200 ? 37.270 40.395 -57.757 1.00 86.88 200 LEU A O 1
ATOM 1601 N N . ASN A 1 201 ? 37.296 38.234 -58.367 1.00 84.62 201 ASN A N 1
ATOM 1602 C CA . ASN A 1 201 ? 38.072 38.451 -59.590 1.00 84.62 201 ASN A CA 1
ATOM 1603 C C . ASN A 1 201 ? 37.292 39.241 -60.659 1.00 84.62 201 ASN A C 1
ATOM 1605 O O . ASN A 1 201 ? 37.876 40.074 -61.348 1.00 84.62 201 ASN A O 1
ATOM 1609 N N . ASN A 1 202 ? 35.972 39.052 -60.769 1.00 79.00 202 ASN A N 1
ATOM 1610 C CA . ASN A 1 202 ? 35.140 39.822 -61.705 1.00 79.00 202 ASN A CA 1
ATOM 1611 C C . ASN A 1 202 ? 34.872 41.270 -61.246 1.00 79.00 202 ASN A C 1
ATOM 1613 O O . ASN A 1 202 ? 34.600 42.132 -62.080 1.00 79.00 202 ASN A O 1
ATOM 1617 N N . GLY A 1 203 ? 34.980 41.565 -59.945 1.00 67.81 203 GLY A N 1
ATOM 1618 C CA . GLY A 1 203 ? 34.852 42.924 -59.403 1.00 67.81 203 GLY A CA 1
ATOM 1619 C C . GLY A 1 203 ? 36.046 43.847 -59.695 1.00 67.81 203 GLY A C 1
ATOM 1620 O O . GLY A 1 203 ? 35.902 45.062 -59.617 1.00 67.81 203 GLY A O 1
ATOM 1621 N N . SER A 1 204 ? 37.205 43.295 -60.075 1.00 59.72 204 SER A N 1
ATOM 1622 C CA . SER A 1 204 ? 38.448 44.047 -60.329 1.00 59.72 204 SER A CA 1
ATOM 1623 C C . SER A 1 204 ? 38.602 44.562 -61.774 1.00 59.72 204 SER A C 1
ATOM 1625 O O . SER A 1 204 ? 39.632 45.146 -62.107 1.00 59.72 204 SER A O 1
ATOM 1627 N N . HIS A 1 205 ? 37.619 44.345 -62.656 1.00 59.72 205 HIS A N 1
ATOM 1628 C CA . HIS A 1 205 ? 37.646 44.794 -64.061 1.00 59.72 205 HIS A CA 1
ATOM 1629 C C . HIS A 1 205 ? 36.699 45.976 -64.359 1.00 59.72 205 HIS A C 1
ATOM 1631 O O . HIS A 1 205 ? 36.371 46.238 -65.518 1.00 59.72 205 HIS A O 1
ATOM 1637 N N . HIS A 1 206 ? 36.267 46.704 -63.325 1.00 57.75 206 HIS A N 1
ATOM 1638 C CA . HIS A 1 206 ? 35.408 47.890 -63.447 1.00 57.75 206 HIS A CA 1
ATOM 1639 C C . HIS A 1 206 ? 36.001 49.188 -62.867 1.00 57.75 206 HIS A C 1
ATOM 1641 O O . HIS A 1 206 ? 35.252 50.129 -62.608 1.00 57.75 206 HIS A O 1
ATOM 1647 N N . GLU A 1 207 ? 37.329 49.271 -62.744 1.00 51.56 207 GLU A N 1
ATOM 1648 C CA . GLU A 1 207 ? 38.053 50.549 -62.606 1.00 51.56 207 GLU A CA 1
ATOM 1649 C C . GLU A 1 207 ? 38.678 50.994 -63.933 1.00 51.56 207 GLU A C 1
ATOM 1651 O O . GLU A 1 207 ? 39.272 50.136 -64.629 1.00 51.56 207 GLU A O 1
#

Radius of gyration: 40.91 Å; Cα contacts (8 Å, |Δi|>4): 83; chains: 1; bounding box: 79×77×100 Å